Protein AF-A0A1B6ILI2-F1 (afdb_monomer_lite)

pLDDT: mean 79.95, std 16.83, range [35.88, 97.94]

Radius of gyration: 38.18 Å; chains: 1; bounding box: 106×58×105 Å

Secondary structure (DSSP, 8-state):
-HHHHHHHHHHHHHHHHHHHHHTS-HHHHHHHHHHHHHHHHHHHHHHHHHHHHHHHHHHHHHHHHHHHHHHHHHHTT---S--------------SS-----------S-----TT-HHHHHIIIIIS--HHHHTTSPTTHHHHHHHHHHHHHHHTT-HHHHHHHHHHHHHHHHHHHHHSTT-HHHHHHHHHHHHHHHHHHHHTSS-GGGSTT--HHHHTTS--S---HHHHHHHHHHHHHHHHHHHHHHHHHHHHHHIIIIIS--SSTTSS--S----------SPPHHHHHHHHHHHHHHHHHHHHHHTT-

Foldseek 3Di:
DVVVVVVVVVVVVVVVLVVVVVPDDPVVNVVVVVVVVCVVVVVVVVVVVVVVVVVVVVVVVVVVVVVVVVVVCVVVVPPDDDPDPPPPPPPDDDDVDDDDDDDDDDDLLADDDDPVCLLVLLCCLQVVDDLVVCLVDDQLVSLSNLLSPLLVCLVVVPPVRNCSNLVSNLVSLVVQCVVPLLPLLSLLSSLRNLVSNLLLCQLQQLDPVNPPPPDPSSPSSHRDHDRCPVSSVSSVVVSVVSVVSNVVSLCVVLVVLCCLQPVVADPDPPPPPPDDDDDDDDDPPDPDPNNVSNVVSVVSVVVVVVSNVSNVD

Organism: NCBI:txid320908

Structure (mmCIF, N/CA/C/O backbone):
data_AF-A0A1B6ILI2-F1
#
_entry.id   AF-A0A1B6ILI2-F1
#
loop_
_atom_site.group_PDB
_atom_site.id
_atom_site.type_symbol
_atom_site.label_atom_id
_atom_site.label_alt_id
_atom_site.label_comp_id
_atom_site.label_asym_id
_atom_site.label_entity_id
_atom_site.label_seq_id
_atom_site.pdbx_PDB_ins_code
_atom_site.Cartn_x
_atom_site.Cartn_y
_atom_site.Cartn_z
_atom_site.occupancy
_atom_site.B_iso_or_equiv
_atom_site.auth_seq_id
_atom_site.auth_comp_id
_atom_site.auth_asym_id
_atom_site.auth_atom_id
_atom_site.pdbx_PDB_model_num
ATOM 1 N N . VAL A 1 1 ? -67.463 43.739 16.751 1.00 53.59 1 VAL A N 1
ATOM 2 C CA . VAL A 1 1 ? -68.533 43.016 17.489 1.00 53.59 1 VAL A CA 1
ATOM 3 C C . VAL A 1 1 ? -68.097 41.597 17.850 1.00 53.59 1 VAL A C 1
ATOM 5 O O . VAL A 1 1 ? -68.263 41.208 18.994 1.00 53.59 1 VAL A O 1
ATOM 8 N N . THR A 1 2 ? -67.459 40.860 16.938 1.00 64.69 2 THR A N 1
ATOM 9 C CA . THR A 1 2 ? -66.926 39.500 17.164 1.00 64.69 2 THR A CA 1
ATOM 10 C C . THR A 1 2 ? -65.849 39.412 18.253 1.00 64.69 2 THR A C 1
ATOM 12 O O . THR A 1 2 ? -65.952 38.557 19.123 1.00 64.69 2 THR A O 1
ATOM 15 N N . GLU A 1 3 ? -64.877 40.331 18.269 1.00 63.69 3 GLU A N 1
ATOM 16 C CA . GLU A 1 3 ? -63.802 40.341 19.281 1.00 63.69 3 GLU A CA 1
ATOM 17 C C . GLU A 1 3 ? -64.326 40.656 20.693 1.00 63.69 3 GLU A C 1
ATOM 19 O O . GLU A 1 3 ? -63.929 40.035 21.671 1.00 63.69 3 GLU A O 1
ATOM 24 N N . LEU A 1 4 ? -65.280 41.590 20.793 1.00 70.62 4 LEU A N 1
ATOM 25 C CA . LEU A 1 4 ? -65.921 41.965 22.058 1.00 70.62 4 LEU A CA 1
ATOM 26 C C . LEU A 1 4 ? -66.767 40.826 22.633 1.00 70.62 4 LEU A C 1
ATOM 28 O O . LEU A 1 4 ? -66.756 40.620 23.841 1.00 70.62 4 LEU A O 1
ATOM 32 N N . ASN A 1 5 ? -67.459 40.068 21.778 1.00 67.88 5 ASN A N 1
ATOM 33 C CA . ASN A 1 5 ? -68.201 38.884 22.210 1.00 67.88 5 ASN A CA 1
ATOM 34 C C . ASN A 1 5 ? -67.253 37.765 22.654 1.00 67.88 5 ASN A C 1
ATOM 36 O O . ASN A 1 5 ? -67.477 37.165 23.696 1.00 67.88 5 ASN A O 1
ATOM 40 N N . ARG A 1 6 ? -66.141 37.553 21.938 1.00 75.69 6 ARG A N 1
ATOM 41 C CA . ARG 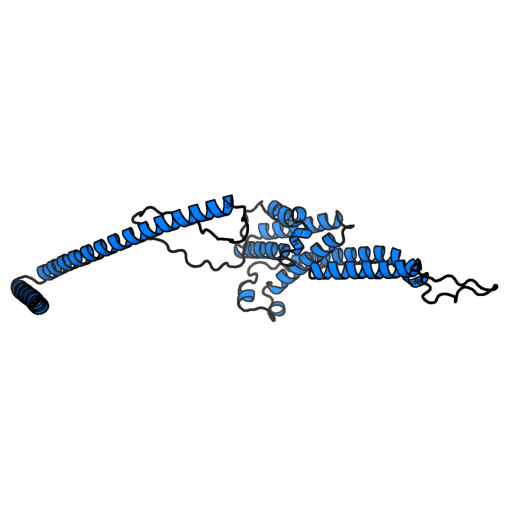A 1 6 ? -65.119 36.574 22.329 1.00 75.69 6 ARG A CA 1
ATOM 42 C C . ARG A 1 6 ? -64.483 36.911 23.680 1.00 75.69 6 ARG A C 1
ATOM 44 O O . ARG A 1 6 ? -64.344 36.033 24.524 1.00 75.69 6 ARG A O 1
ATOM 51 N N . LEU A 1 7 ? -64.125 38.177 23.891 1.00 71.88 7 LEU A N 1
ATOM 52 C CA . LEU A 1 7 ? -63.557 38.643 25.157 1.00 71.88 7 LEU A CA 1
ATOM 53 C C . LEU A 1 7 ? -64.574 38.566 26.298 1.00 71.88 7 LEU A C 1
ATOM 55 O O . LEU A 1 7 ? -64.194 38.298 27.434 1.00 71.88 7 LEU A O 1
ATOM 59 N N . ARG A 1 8 ? -65.865 38.763 26.009 1.00 77.50 8 ARG A N 1
ATOM 60 C CA . ARG A 1 8 ? -66.939 38.580 26.988 1.00 77.50 8 ARG A CA 1
ATOM 61 C C . ARG A 1 8 ? -67.107 37.110 27.377 1.00 77.50 8 ARG A C 1
ATOM 63 O O . ARG A 1 8 ? -67.163 36.828 28.568 1.00 77.50 8 ARG A O 1
ATOM 70 N N . ASP A 1 9 ? -67.080 36.196 26.409 1.00 76.25 9 ASP A N 1
ATOM 71 C CA . ASP A 1 9 ? -67.144 34.749 26.653 1.00 76.25 9 ASP A CA 1
ATOM 72 C C . ASP A 1 9 ? -65.908 34.236 27.414 1.00 76.25 9 ASP A C 1
ATOM 74 O O . ASP A 1 9 ? -66.018 33.368 28.283 1.00 76.25 9 ASP A O 1
ATOM 78 N N . GLU A 1 10 ? -64.718 34.776 27.126 1.00 74.69 10 GLU A N 1
ATOM 79 C CA . GLU A 1 10 ? -63.493 34.481 27.884 1.00 74.69 10 GLU A CA 1
ATOM 80 C C . GLU A 1 10 ? -63.568 35.025 29.316 1.00 74.69 10 GLU A C 1
ATOM 82 O O . GLU A 1 10 ? -63.175 34.322 30.248 1.00 74.69 10 GLU A O 1
ATOM 87 N N . ASN A 1 11 ? -64.127 36.221 29.519 1.00 76.56 11 ASN A N 1
ATOM 88 C CA . ASN A 1 11 ? -64.278 36.819 30.846 1.00 76.56 11 ASN A CA 1
ATOM 89 C C . ASN A 1 11 ? -65.335 36.080 31.690 1.00 76.56 11 ASN A C 1
ATOM 91 O O . ASN A 1 11 ? -65.086 35.768 32.853 1.00 76.56 11 ASN A O 1
ATOM 95 N N . GLU A 1 12 ? -66.468 35.689 31.099 1.00 77.69 12 GLU A N 1
ATOM 96 C CA . GLU A 1 12 ? -67.479 34.855 31.765 1.00 77.69 12 GLU A CA 1
ATOM 97 C C . GLU A 1 12 ? -66.929 33.458 32.102 1.00 77.69 12 GLU A C 1
ATOM 99 O O . GLU A 1 12 ? -67.147 32.957 33.210 1.00 77.69 12 GLU A O 1
ATOM 104 N N . LYS A 1 13 ? -66.120 32.850 31.220 1.00 76.38 13 LYS A N 1
ATOM 105 C CA . LYS A 1 13 ? -65.395 31.603 31.532 1.00 76.38 13 LYS A CA 1
ATOM 106 C C . LYS A 1 13 ? -64.399 31.780 32.672 1.00 76.38 13 LYS A C 1
ATOM 108 O O . LYS A 1 13 ? -64.333 30.923 33.551 1.00 76.38 13 LYS A O 1
ATOM 113 N N . GLN A 1 14 ? -63.637 32.871 32.685 1.00 74.69 14 GLN A N 1
ATOM 114 C CA . GLN A 1 14 ? -62.680 33.159 33.754 1.00 74.69 14 GLN A CA 1
ATOM 115 C C . GLN A 1 14 ? -63.385 33.401 35.094 1.00 74.69 14 GLN A C 1
ATOM 117 O O . GLN A 1 14 ? -62.965 32.840 36.106 1.00 74.69 14 GLN A O 1
ATOM 122 N N . GLN A 1 15 ? -64.498 34.139 35.112 1.00 73.19 15 GLN A N 1
ATOM 123 C CA . GLN A 1 15 ? -65.318 34.328 36.313 1.00 73.19 15 GLN A CA 1
ATOM 124 C C . GLN A 1 15 ? -65.952 33.018 36.802 1.00 73.19 15 GLN A C 1
ATOM 126 O O . GLN A 1 15 ? -65.977 32.760 38.007 1.00 73.19 15 GLN A O 1
ATOM 131 N N . SER A 1 16 ? -66.408 32.151 35.892 1.00 70.31 16 SER A N 1
ATOM 132 C CA . SER A 1 16 ? -66.924 30.823 36.244 1.00 70.31 16 SER A CA 1
ATOM 133 C C . SER A 1 16 ? -65.839 29.896 36.803 1.00 70.31 16 SER A C 1
ATOM 135 O O . SER A 1 16 ? -66.120 29.097 37.695 1.00 70.31 16 SER A O 1
ATOM 137 N N . LEU A 1 17 ? -64.603 29.987 36.305 1.00 64.69 17 LEU A N 1
ATOM 138 C CA . LEU A 1 17 ? -63.469 29.222 36.826 1.00 64.69 17 LEU A CA 1
ATOM 139 C C . LEU A 1 17 ? -63.042 29.737 38.206 1.00 64.69 17 LEU A C 1
ATOM 141 O O . LEU A 1 17 ? -62.790 28.939 39.102 1.00 64.69 17 LEU A O 1
ATOM 145 N N . LEU A 1 18 ? -63.028 31.056 38.414 1.00 65.88 18 LEU A N 1
ATOM 146 C CA . LEU A 1 18 ? -62.703 31.679 39.702 1.00 65.88 18 LEU A CA 1
ATOM 147 C C . LEU A 1 18 ? -63.735 31.352 40.795 1.00 65.88 18 LEU A C 1
ATOM 149 O O . LEU A 1 18 ? -63.353 31.050 41.926 1.00 65.88 18 LEU A O 1
ATOM 153 N N . SER A 1 19 ? -65.031 31.348 40.469 1.00 64.12 19 SER A N 1
ATOM 154 C CA . SER A 1 19 ? -66.092 30.987 41.424 1.00 64.12 19 SER A CA 1
ATOM 155 C C . SER A 1 19 ? -66.108 29.488 41.756 1.00 64.12 19 SER A C 1
ATOM 157 O O . SER A 1 19 ? -66.293 29.109 42.916 1.00 64.12 19 SER A O 1
ATOM 159 N N . ALA A 1 20 ? -65.818 28.626 40.775 1.00 59.91 20 ALA A N 1
ATOM 160 C CA . ALA A 1 20 ? -65.596 27.197 40.999 1.00 59.91 20 ALA A CA 1
ATOM 161 C C . ALA A 1 20 ? -64.309 26.920 41.803 1.00 59.91 20 ALA A C 1
ATOM 163 O O . ALA A 1 20 ? -64.253 25.945 42.556 1.00 59.91 20 ALA A O 1
ATOM 164 N N . ASN A 1 21 ? -63.300 27.791 41.687 1.00 55.78 21 ASN A N 1
ATOM 165 C CA . ASN A 1 21 ? -62.059 27.705 42.448 1.00 55.78 21 ASN A CA 1
ATOM 166 C C . ASN A 1 21 ? -62.262 28.048 43.938 1.00 55.78 21 ASN A C 1
ATOM 168 O O . ASN A 1 21 ? -61.701 27.373 44.797 1.00 55.78 21 ASN A O 1
ATOM 172 N N . LEU A 1 22 ? -63.114 29.013 44.298 1.00 56.88 22 LEU A N 1
ATOM 173 C CA . LEU A 1 22 ? -63.334 29.352 45.716 1.00 56.88 22 LEU A CA 1
ATOM 174 C C . LEU A 1 22 ? -64.033 28.249 46.540 1.00 56.88 22 LEU A C 1
ATOM 176 O O . LEU A 1 22 ? -63.966 28.273 47.765 1.00 56.88 22 LEU A O 1
ATOM 180 N N . THR A 1 23 ? -64.717 27.299 45.896 1.00 56.34 23 THR A N 1
ATOM 181 C CA . THR A 1 23 ? -65.618 26.342 46.570 1.00 56.34 23 THR A CA 1
ATOM 182 C C . THR A 1 23 ? -65.095 24.905 46.642 1.00 56.34 23 THR A C 1
ATOM 184 O O . THR A 1 23 ? -65.742 24.060 47.260 1.00 56.34 23 THR A O 1
ATOM 187 N N . LYS A 1 24 ? -63.933 24.587 46.052 1.00 57.00 24 LYS A N 1
ATOM 188 C CA . LYS A 1 24 ? -63.420 23.206 45.985 1.00 57.00 24 LYS A CA 1
ATOM 189 C C . LYS A 1 24 ? -61.978 23.083 46.469 1.00 57.00 24 LYS A C 1
ATOM 191 O O . LYS A 1 24 ? -61.138 23.929 46.184 1.00 57.00 24 LYS A O 1
ATOM 196 N N . SER A 1 25 ? -61.711 21.982 47.179 1.00 57.66 25 SER A N 1
ATOM 197 C CA . SER A 1 25 ? -60.391 21.608 47.705 1.00 57.66 25 SER A CA 1
ATOM 198 C C . SER A 1 25 ? -59.297 21.678 46.619 1.00 57.66 25 SER A C 1
ATOM 200 O O . SER A 1 25 ? -59.555 21.262 45.484 1.00 57.66 25 SER A O 1
ATOM 202 N N . PRO A 1 26 ? -58.072 22.141 46.945 1.00 56.75 26 PRO A N 1
ATOM 203 C CA . PRO A 1 26 ? -56.980 22.387 45.990 1.00 56.75 26 PRO A CA 1
ATOM 204 C C . PRO A 1 26 ? -56.604 21.189 45.098 1.00 56.75 26 PRO A C 1
ATOM 206 O O . PRO A 1 26 ? -56.089 21.373 43.997 1.00 56.75 26 PRO A O 1
ATOM 209 N N . GLN A 1 27 ? -56.916 19.958 45.512 1.00 56.12 27 GLN A N 1
ATOM 210 C CA . GLN A 1 27 ? -56.703 18.754 44.697 1.00 56.12 27 GLN A CA 1
ATOM 211 C C . GLN A 1 27 ? -57.656 18.664 43.489 1.00 56.12 27 GLN A C 1
ATOM 213 O O . GLN A 1 27 ? -57.239 18.249 42.410 1.00 56.12 27 GLN A O 1
ATOM 218 N N . SER A 1 28 ? -58.906 19.120 43.628 1.00 60.91 28 SER A N 1
ATOM 219 C CA . SER A 1 28 ? -59.897 19.116 42.540 1.00 60.91 28 SER A CA 1
ATOM 220 C C . SER A 1 28 ? -59.592 20.161 41.465 1.00 60.91 28 SER A C 1
ATOM 222 O O . SER A 1 28 ? -59.979 19.965 40.314 1.00 60.91 28 SER A O 1
ATOM 224 N N . GLN A 1 29 ? -58.925 21.264 41.815 1.00 58.88 29 GLN A N 1
ATOM 225 C CA . GLN A 1 29 ? -58.576 22.319 40.859 1.00 58.88 29 GLN A CA 1
ATOM 226 C C . GLN A 1 29 ? -57.463 21.883 39.910 1.00 58.88 29 GLN A C 1
ATOM 228 O O . GLN A 1 29 ? -57.590 22.046 38.697 1.00 58.88 29 GLN A O 1
ATOM 233 N N . ASN A 1 30 ? -56.410 21.265 40.455 1.00 67.12 30 ASN A N 1
ATOM 234 C CA . ASN A 1 30 ? -55.323 20.712 39.652 1.00 67.12 30 ASN A CA 1
ATOM 235 C C . ASN A 1 30 ? -55.844 19.661 38.669 1.00 67.12 30 ASN A C 1
ATOM 237 O O . ASN A 1 30 ? -55.442 19.654 37.510 1.00 67.12 30 ASN A O 1
ATOM 241 N N . GLU A 1 31 ? -56.786 18.815 39.093 1.00 71.50 31 GLU A N 1
ATOM 242 C CA . GLU A 1 31 ? -57.371 17.793 38.224 1.00 71.50 31 GLU A CA 1
ATOM 243 C C . GLU A 1 31 ? -58.198 18.394 37.073 1.00 71.50 31 GLU A C 1
ATOM 245 O O . GLU A 1 31 ? -58.114 17.924 35.939 1.00 71.50 31 GLU A O 1
ATOM 250 N N . ILE A 1 32 ? -58.968 19.456 37.328 1.00 75.00 32 ILE A N 1
ATOM 251 C CA . ILE A 1 32 ? -59.746 20.149 36.288 1.00 75.00 32 ILE A CA 1
ATOM 252 C C . ILE A 1 32 ? -58.815 20.873 35.306 1.00 75.00 32 ILE A C 1
ATOM 254 O O . ILE A 1 32 ? -59.018 20.780 34.095 1.00 75.00 32 ILE A O 1
ATOM 258 N N . PHE A 1 33 ? -57.772 21.541 35.806 1.00 76.12 33 PHE A N 1
ATOM 259 C CA . PHE A 1 33 ? -56.765 22.196 34.972 1.00 76.12 33 PHE A CA 1
ATOM 260 C C . PHE A 1 33 ? -56.017 21.189 34.090 1.00 76.12 33 PHE A C 1
ATOM 262 O O . PHE A 1 33 ? -55.908 21.388 32.883 1.00 76.12 33 PHE A O 1
ATOM 269 N N . LEU A 1 34 ? -55.584 20.062 34.664 1.00 78.31 34 LEU A N 1
ATOM 270 C CA . LEU A 1 34 ? -54.947 18.971 33.925 1.00 78.31 34 LEU A CA 1
ATOM 271 C C . LEU A 1 34 ? -55.878 18.405 32.849 1.00 78.31 34 LEU A C 1
ATOM 273 O O . LEU A 1 34 ? -55.447 18.218 31.717 1.00 78.31 34 LEU A O 1
ATOM 277 N N . LYS A 1 35 ? -57.163 18.182 33.154 1.00 77.69 35 LYS A N 1
ATOM 278 C CA . LYS A 1 35 ? -58.147 17.711 32.161 1.00 77.69 35 LYS A CA 1
ATOM 279 C C . LYS A 1 35 ? -58.344 18.710 31.021 1.00 77.69 35 LYS A C 1
ATOM 281 O O . LYS A 1 35 ? -58.424 18.298 29.865 1.00 77.69 35 LYS A O 1
ATOM 286 N N . HIS A 1 36 ? -58.395 20.006 31.325 1.00 81.38 36 HIS A N 1
ATOM 287 C CA . HIS A 1 36 ? -58.489 21.050 30.306 1.00 81.38 36 HIS A CA 1
ATOM 288 C C . HIS A 1 36 ? -57.226 21.106 29.433 1.00 81.38 36 HIS A C 1
ATOM 290 O O . HIS A 1 36 ? -57.327 21.159 28.209 1.00 81.38 36 HIS A O 1
ATOM 296 N N . GLU A 1 37 ? -56.041 21.027 30.042 1.00 82.94 37 GLU A N 1
ATOM 297 C CA . GLU A 1 37 ? -54.767 21.053 29.320 1.00 82.94 37 GLU A CA 1
ATOM 298 C C . GLU A 1 37 ? -54.569 19.798 28.459 1.00 82.94 37 GLU A C 1
ATOM 300 O O . GLU A 1 37 ? -54.133 19.899 27.314 1.00 82.94 37 GLU A O 1
ATOM 305 N N . ILE A 1 38 ? -54.995 18.626 28.943 1.00 82.19 38 ILE A N 1
ATOM 306 C CA . ILE A 1 38 ? -55.057 17.392 28.148 1.00 82.19 38 ILE A CA 1
ATOM 307 C C . ILE A 1 38 ? -55.992 17.574 26.949 1.00 82.19 38 ILE A C 1
ATOM 309 O O . ILE A 1 38 ? -55.633 17.183 25.839 1.00 82.19 38 ILE A O 1
ATOM 313 N N . GLY A 1 39 ? -57.168 18.181 27.138 1.00 84.69 39 GLY A N 1
ATOM 314 C CA . GLY A 1 39 ? -58.104 18.465 26.048 1.00 84.69 39 GLY A CA 1
ATOM 315 C C . GLY A 1 39 ? -57.506 19.397 24.990 1.00 84.69 39 GLY A C 1
ATOM 316 O O . GLY A 1 39 ? -57.579 19.107 23.795 1.00 84.69 39 GLY A O 1
ATOM 317 N N . ARG A 1 40 ? -56.841 20.471 25.429 1.00 90.12 40 ARG A N 1
ATOM 318 C CA . ARG A 1 40 ? -56.153 21.431 24.555 1.00 90.12 40 ARG A CA 1
ATOM 319 C C . ARG A 1 40 ? -55.023 20.767 23.762 1.00 90.12 40 ARG A C 1
ATOM 321 O O . ARG A 1 40 ? -54.989 20.886 22.540 1.00 90.12 40 ARG A O 1
ATOM 328 N N . LEU A 1 41 ? -54.141 20.028 24.439 1.00 85.25 41 LEU A N 1
ATOM 329 C CA . LEU A 1 41 ? -53.029 19.308 23.811 1.00 85.25 41 LEU A CA 1
ATOM 330 C C . LEU A 1 41 ? -53.515 18.193 22.879 1.00 85.25 41 LEU A C 1
ATOM 332 O O . LEU A 1 41 ? -52.890 17.936 21.854 1.00 85.25 41 LEU A O 1
ATOM 336 N N . SER A 1 42 ? -54.629 17.533 23.196 1.00 85.25 42 SER A N 1
ATOM 337 C CA . SER A 1 42 ? -55.222 16.513 22.320 1.00 85.25 42 SER A CA 1
ATOM 338 C C . SER A 1 42 ? -55.743 17.128 21.023 1.00 85.25 42 SER A C 1
ATOM 340 O O . SER A 1 42 ? -55.521 16.571 19.950 1.00 85.25 42 SER A O 1
ATOM 342 N N . TYR A 1 43 ? -56.379 18.299 21.108 1.00 88.38 43 TYR A N 1
ATOM 343 C CA . TYR A 1 43 ? -56.828 19.041 19.933 1.00 88.38 43 TYR A CA 1
ATOM 344 C C . TYR A 1 43 ? -55.648 19.521 19.073 1.00 88.38 43 TYR A C 1
ATOM 346 O O . TYR A 1 43 ? -55.642 19.317 17.862 1.00 88.38 43 TYR A O 1
ATOM 354 N N . GLU A 1 44 ? -54.615 20.092 19.698 1.00 87.12 44 GLU A N 1
ATOM 355 C CA . GLU A 1 44 ? -53.411 20.560 19.000 1.00 87.12 44 GLU A CA 1
ATOM 356 C C . GLU A 1 44 ? -52.660 19.408 18.309 1.00 87.12 44 GLU A C 1
ATOM 358 O O . GLU A 1 44 ? -52.265 19.527 17.148 1.00 87.12 44 GLU A O 1
ATOM 363 N N . ASN A 1 45 ? -52.536 18.253 18.974 1.00 82.19 45 ASN A N 1
ATOM 364 C CA . ASN A 1 45 ? -51.954 17.053 18.370 1.00 82.19 45 ASN A CA 1
ATOM 365 C C . ASN A 1 45 ? -52.775 16.547 17.181 1.00 82.19 45 ASN A C 1
ATOM 367 O O . ASN A 1 45 ? -52.195 16.163 16.167 1.00 82.19 45 ASN A O 1
ATOM 371 N N . TYR A 1 46 ? -54.107 16.573 17.273 1.00 89.06 46 TYR A N 1
ATOM 372 C CA . TYR A 1 46 ? -54.974 16.176 16.166 1.00 89.06 46 TYR A CA 1
ATOM 373 C C . TYR A 1 46 ? -54.800 17.096 14.946 1.00 89.06 46 TYR A C 1
ATOM 375 O O . TYR A 1 46 ? -54.647 16.616 13.823 1.00 89.06 46 TYR A O 1
ATOM 383 N N . GLU A 1 47 ? -54.737 18.413 15.154 1.00 89.12 47 GLU A N 1
ATOM 384 C CA . GLU A 1 47 ? -54.512 19.376 14.069 1.00 89.12 47 GLU A CA 1
ATOM 385 C C . GLU A 1 47 ? -53.123 19.203 13.420 1.00 89.12 47 GLU A C 1
ATOM 387 O O . GLU A 1 47 ? -52.975 19.271 12.193 1.00 89.12 47 GLU A O 1
ATOM 392 N N . LEU A 1 48 ? -52.090 18.943 14.230 1.00 85.06 48 LEU A N 1
ATOM 393 C CA . LEU A 1 48 ? -50.739 18.650 13.746 1.00 85.06 48 LEU A CA 1
ATOM 394 C C . LEU A 1 48 ? -50.685 17.345 12.948 1.00 85.06 48 LEU A C 1
ATOM 396 O O . LEU A 1 48 ? -50.031 17.299 11.903 1.00 85.06 48 LEU A O 1
ATOM 400 N N . GLN A 1 49 ? -51.399 16.313 13.397 1.00 84.44 49 GLN A N 1
ATOM 401 C CA . GLN A 1 49 ? -51.521 15.043 12.686 1.00 84.44 49 GLN A CA 1
ATOM 402 C C . GLN A 1 49 ? -52.163 15.246 11.307 1.00 84.44 49 GLN A C 1
ATOM 404 O O . GLN A 1 49 ? -51.621 14.797 10.300 1.00 84.44 49 GLN A O 1
ATOM 409 N N . GLU A 1 50 ? -53.245 16.020 11.224 1.00 87.00 50 GLU A N 1
ATOM 410 C CA . GLU A 1 50 ? -53.914 16.308 9.952 1.00 87.00 50 GLU A CA 1
ATOM 411 C C . GLU A 1 50 ? -53.014 17.118 8.993 1.00 87.00 50 GLU A C 1
ATOM 413 O O . GLU A 1 50 ? -53.006 16.902 7.777 1.00 87.00 50 GLU A O 1
ATOM 418 N N . LYS A 1 51 ? -52.204 18.053 9.515 1.00 87.31 51 LYS A N 1
ATOM 419 C CA . LYS A 1 51 ? -51.177 18.759 8.720 1.00 87.31 51 LYS A CA 1
ATOM 420 C C . LYS A 1 51 ? -50.093 17.802 8.221 1.00 87.31 51 LYS A C 1
ATOM 422 O O . LYS A 1 51 ? -49.699 17.895 7.057 1.00 87.31 51 LYS A O 1
ATOM 427 N N . HIS A 1 52 ? -49.636 16.880 9.065 1.00 84.69 52 HIS A N 1
ATOM 428 C CA . HIS A 1 52 ? -48.654 15.869 8.686 1.00 84.69 52 HIS A CA 1
ATOM 429 C C . HIS A 1 52 ? -49.187 14.957 7.572 1.00 84.69 52 HIS A C 1
ATOM 431 O O . HIS A 1 52 ? -48.493 14.740 6.577 1.00 84.69 52 HIS A O 1
ATOM 437 N N . ASP A 1 53 ? -50.433 14.497 7.681 1.00 85.25 53 ASP A N 1
ATOM 438 C CA . ASP A 1 53 ? -51.062 13.635 6.678 1.00 85.25 53 ASP A CA 1
ATOM 439 C C . ASP A 1 53 ? -51.213 14.346 5.326 1.00 85.25 53 ASP A C 1
ATOM 441 O O . ASP A 1 53 ? -50.881 13.776 4.280 1.00 85.25 53 ASP A O 1
ATOM 445 N N . ARG A 1 54 ? -51.582 15.636 5.335 1.00 90.50 54 ARG A N 1
ATOM 446 C CA . ARG A 1 54 ? -51.607 16.474 4.123 1.00 90.50 54 ARG A CA 1
ATOM 447 C C . ARG A 1 54 ? -50.234 16.560 3.447 1.00 90.50 54 ARG A C 1
ATOM 449 O O . ARG A 1 54 ? -50.136 16.385 2.229 1.00 90.50 54 ARG A O 1
ATOM 456 N N . ILE A 1 55 ? -49.167 16.795 4.214 1.00 86.06 55 ILE A N 1
ATOM 457 C CA . ILE A 1 55 ? -47.792 16.875 3.686 1.00 86.06 55 ILE A CA 1
ATOM 458 C C . ILE A 1 55 ? -47.328 15.509 3.164 1.00 86.06 55 ILE A C 1
ATOM 460 O O . ILE A 1 55 ? -46.738 15.425 2.083 1.00 86.06 55 ILE A O 1
ATOM 464 N N . ALA A 1 56 ? -47.624 14.425 3.883 1.00 83.00 56 ALA A N 1
ATOM 465 C CA . ALA A 1 56 ? -47.274 13.069 3.475 1.00 83.00 56 ALA A CA 1
ATOM 466 C C . ALA A 1 56 ? -47.927 12.694 2.137 1.00 83.00 56 ALA A C 1
ATOM 468 O O . ALA A 1 56 ? -47.291 12.082 1.271 1.00 83.00 56 ALA A O 1
ATOM 469 N N . GLU A 1 57 ? -49.175 13.105 1.923 1.00 87.25 57 GLU A N 1
ATOM 470 C CA . GLU A 1 57 ? -49.865 12.878 0.660 1.00 87.25 57 GLU A CA 1
ATOM 471 C C . GLU A 1 57 ? -49.270 13.698 -0.495 1.00 87.25 57 GLU A C 1
ATOM 473 O O . GLU A 1 57 ? -49.071 13.163 -1.593 1.00 87.25 57 GLU A O 1
ATOM 478 N N . GLN A 1 58 ? -48.891 14.958 -0.257 1.00 86.75 58 GLN A N 1
ATOM 479 C CA . GLN A 1 58 ? -48.154 15.752 -1.247 1.00 86.75 58 GLN A CA 1
ATOM 480 C C . GLN A 1 58 ? -46.803 15.120 -1.599 1.00 86.75 58 GLN A C 1
ATOM 482 O O . GLN A 1 58 ? -46.449 15.020 -2.777 1.00 86.75 58 GLN A O 1
ATOM 487 N N . HIS A 1 59 ? -46.081 14.604 -0.605 1.00 79.50 59 HIS A N 1
ATOM 488 C CA . HIS A 1 59 ? -44.807 13.928 -0.818 1.00 79.50 59 HIS A CA 1
ATOM 489 C C . HIS A 1 59 ? -44.967 12.638 -1.640 1.00 79.50 59 HIS A C 1
ATOM 491 O O . HIS A 1 59 ? -44.182 12.372 -2.554 1.00 79.50 59 HIS A O 1
ATOM 497 N N . ARG A 1 60 ? -46.025 11.850 -1.391 1.00 85.50 60 ARG A N 1
ATOM 498 C CA . ARG A 1 60 ? -46.355 10.664 -2.204 1.00 85.50 60 ARG A CA 1
ATOM 499 C C . ARG A 1 60 ? -46.639 11.031 -3.661 1.00 85.50 60 ARG A C 1
ATOM 501 O O . ARG A 1 60 ? -46.142 10.344 -4.559 1.00 85.50 60 ARG A O 1
ATOM 508 N N . LYS A 1 61 ? -47.387 12.115 -3.904 1.00 88.62 61 LYS A N 1
ATOM 509 C CA . LYS A 1 61 ? -47.668 12.627 -5.257 1.00 88.62 61 LYS A CA 1
ATOM 510 C C . LYS A 1 61 ? -46.379 13.052 -5.966 1.00 88.62 61 LYS A C 1
ATOM 512 O O . LYS A 1 61 ? -46.129 12.600 -7.083 1.00 88.62 61 LYS A O 1
ATOM 517 N N . LEU A 1 62 ? -45.515 13.814 -5.293 1.00 82.69 62 LEU A N 1
ATOM 518 C CA . LEU A 1 62 ? -44.242 14.273 -5.857 1.00 82.69 62 LEU A CA 1
ATOM 519 C C . LEU A 1 62 ? -43.285 13.109 -6.162 1.00 82.69 62 LEU A C 1
ATOM 521 O O . LEU A 1 62 ? -42.712 13.041 -7.247 1.00 82.69 62 LEU A O 1
ATOM 525 N N . LYS A 1 63 ? -43.180 12.127 -5.259 1.00 84.31 63 LYS A N 1
ATOM 526 C CA . LYS A 1 63 ? -42.374 10.910 -5.463 1.00 84.31 63 LYS A CA 1
ATOM 527 C C . LYS A 1 63 ? -42.881 10.062 -6.634 1.00 84.31 63 LYS A C 1
ATOM 529 O O . LYS A 1 63 ? -42.091 9.366 -7.274 1.00 84.31 63 LYS A O 1
ATOM 534 N N . LYS A 1 64 ? -44.190 10.066 -6.912 1.00 89.25 64 LYS A N 1
ATOM 535 C CA . LYS A 1 64 ? -44.758 9.390 -8.088 1.00 89.25 64 LYS A CA 1
ATOM 536 C C . LYS A 1 64 ? -44.371 10.126 -9.374 1.00 89.25 64 LYS A C 1
ATOM 538 O O . LYS A 1 64 ? -43.821 9.489 -10.265 1.00 89.25 64 LYS A O 1
ATOM 543 N N . LEU A 1 65 ? -44.526 11.452 -9.406 1.00 87.19 65 LEU A N 1
ATOM 544 C CA . LEU A 1 65 ? -44.099 12.286 -10.538 1.00 87.19 65 LEU A CA 1
ATOM 545 C C . LEU A 1 65 ? -42.605 12.130 -10.845 1.00 87.19 65 LEU A C 1
ATOM 547 O O . LEU A 1 65 ? -42.231 11.969 -12.001 1.00 87.19 65 LEU A O 1
ATOM 551 N N . TYR A 1 66 ? -41.756 12.106 -9.817 1.00 76.50 66 TYR A N 1
ATOM 552 C CA . TYR A 1 66 ? -40.310 11.948 -9.985 1.00 76.50 66 TYR A CA 1
ATOM 553 C C . TYR A 1 66 ? -39.933 10.577 -10.567 1.00 76.50 66 TYR A C 1
ATOM 555 O O . TYR A 1 66 ? -39.057 10.476 -11.423 1.00 76.50 66 TYR A O 1
ATOM 563 N N . ARG A 1 67 ? -40.623 9.506 -10.145 1.00 83.19 67 ARG A N 1
ATOM 564 C CA . ARG A 1 67 ? -40.434 8.161 -10.714 1.00 83.19 67 ARG A CA 1
ATOM 565 C C . ARG A 1 67 ? -40.885 8.083 -12.168 1.00 83.19 67 ARG A C 1
ATOM 567 O O . ARG A 1 67 ? -40.175 7.491 -12.977 1.00 83.19 67 ARG A O 1
ATOM 574 N N . ASP A 1 68 ? -42.019 8.693 -12.498 1.00 82.00 68 ASP A N 1
ATOM 575 C CA . ASP A 1 68 ? -42.529 8.726 -13.869 1.00 82.00 68 ASP A CA 1
ATOM 576 C C . ASP A 1 68 ? -41.614 9.558 -14.783 1.00 82.00 68 ASP A C 1
ATOM 578 O O . ASP A 1 68 ? -41.333 9.141 -15.906 1.00 82.00 68 ASP A O 1
ATOM 582 N N . LEU A 1 69 ? -41.077 10.681 -14.290 1.00 79.69 69 LEU A N 1
ATOM 583 C CA . LEU A 1 69 ? -40.086 11.495 -15.000 1.00 79.69 69 LEU A CA 1
ATOM 584 C C . LEU A 1 69 ? -38.788 10.713 -15.240 1.00 79.69 69 LEU A C 1
ATOM 586 O O . LEU A 1 69 ? -38.317 10.662 -16.371 1.00 79.69 69 LEU A O 1
ATOM 590 N N . ASN A 1 70 ? -38.245 10.046 -14.216 1.00 74.62 70 ASN A N 1
ATOM 591 C CA . ASN A 1 70 ? -37.048 9.212 -14.366 1.00 74.62 70 ASN A CA 1
ATOM 592 C C . ASN A 1 70 ? -37.263 8.057 -15.349 1.00 74.62 70 ASN A C 1
ATOM 594 O O . ASN A 1 70 ? -36.360 7.733 -16.116 1.00 74.62 70 ASN A O 1
ATOM 598 N N . ARG A 1 71 ? -38.453 7.444 -15.354 1.00 79.12 71 ARG A N 1
ATOM 599 C CA . ARG A 1 71 ? -38.793 6.403 -16.329 1.00 79.12 71 ARG A CA 1
ATOM 600 C C . ARG A 1 71 ? -38.816 6.971 -17.749 1.00 79.12 71 ARG A C 1
ATOM 602 O O . ARG A 1 71 ? -38.175 6.403 -18.621 1.00 79.12 71 ARG A O 1
ATOM 609 N N . ARG A 1 72 ? -39.447 8.132 -17.956 1.00 79.81 72 ARG A N 1
ATOM 610 C CA . ARG A 1 72 ? -39.463 8.820 -19.259 1.00 79.81 72 ARG A CA 1
ATOM 611 C C . ARG A 1 72 ? -38.069 9.249 -19.723 1.00 79.81 72 ARG A C 1
ATOM 613 O O . ARG A 1 72 ? -37.775 9.115 -20.903 1.00 79.81 72 ARG A O 1
ATOM 620 N N . MET A 1 73 ? -37.206 9.728 -18.823 1.00 73.81 73 MET A N 1
ATOM 621 C CA . MET A 1 73 ? -35.814 10.063 -19.162 1.00 73.81 73 MET A CA 1
ATOM 622 C C . MET A 1 73 ? -35.011 8.822 -19.568 1.00 73.81 73 MET A C 1
ATOM 624 O O . MET A 1 73 ? -34.242 8.876 -20.526 1.00 73.81 73 MET A O 1
ATOM 628 N N . LYS A 1 74 ? -35.238 7.689 -18.890 1.00 74.12 74 LYS A N 1
ATOM 629 C CA . LYS A 1 74 ? -34.614 6.408 -19.236 1.00 74.12 74 LYS A CA 1
ATOM 630 C C . LYS A 1 74 ? -35.101 5.872 -20.587 1.00 74.12 74 LYS A C 1
ATOM 632 O O . LYS A 1 74 ? -34.285 5.397 -21.370 1.00 74.12 74 LYS A O 1
ATOM 637 N N . ASP A 1 75 ? -36.395 5.999 -20.878 1.00 73.94 75 ASP A N 1
ATOM 638 C CA . ASP A 1 75 ? -36.993 5.594 -22.158 1.00 73.94 75 ASP A CA 1
ATOM 639 C C . ASP A 1 75 ? -36.535 6.501 -23.325 1.00 73.94 75 ASP A C 1
ATOM 641 O O . ASP A 1 75 ? -36.465 6.052 -24.465 1.00 73.94 75 ASP A O 1
ATOM 645 N N . ALA A 1 76 ? -36.158 7.756 -23.045 1.00 73.62 76 ALA A N 1
ATOM 646 C CA . ALA A 1 76 ? -35.620 8.712 -24.019 1.00 73.62 76 ALA A CA 1
ATOM 647 C C . ALA A 1 76 ? -34.105 8.562 -24.294 1.00 73.62 76 ALA A C 1
ATOM 649 O O . ALA A 1 76 ? -33.528 9.388 -24.997 1.00 73.62 76 ALA A O 1
ATOM 650 N N . GLY A 1 77 ? -33.443 7.534 -23.747 1.00 56.25 77 GLY A N 1
ATOM 651 C CA . GLY A 1 77 ? -32.035 7.229 -24.039 1.00 56.25 77 GLY A CA 1
ATOM 652 C C . GLY A 1 77 ? -31.010 8.171 -23.398 1.00 56.25 77 GLY A C 1
ATOM 653 O O . GLY A 1 77 ? -29.820 8.056 -23.682 1.00 56.25 77 GLY A O 1
ATOM 654 N N . VAL A 1 78 ? -31.434 9.070 -22.504 1.00 59.88 78 VAL A N 1
ATOM 655 C CA . VAL A 1 78 ? -30.539 9.942 -21.730 1.00 59.88 78 VAL A CA 1
ATOM 656 C C . VAL A 1 78 ? -30.268 9.274 -20.383 1.00 59.88 78 VAL A C 1
ATOM 658 O O . VAL A 1 78 ? -30.873 9.602 -19.365 1.00 59.88 78 VAL A O 1
ATOM 661 N N . SER A 1 79 ? -29.383 8.278 -20.379 1.00 52.91 79 SER A N 1
ATOM 662 C CA . SER A 1 79 ? -28.867 7.678 -19.147 1.00 52.91 79 SER A CA 1
ATOM 663 C C . SER A 1 79 ? -27.395 8.008 -19.013 1.00 52.91 79 SER A C 1
ATOM 665 O O . SER A 1 79 ? -26.560 7.250 -19.481 1.00 52.91 79 SER A O 1
ATOM 667 N N . ASP A 1 80 ? -27.125 9.159 -18.411 1.00 52.53 80 ASP A N 1
ATOM 668 C CA . ASP A 1 80 ? -25.988 9.434 -17.531 1.00 52.53 80 ASP A CA 1
ATOM 669 C C . ASP A 1 80 ? -25.999 10.936 -17.290 1.00 52.53 80 ASP A C 1
ATOM 671 O O . ASP A 1 80 ? -25.775 11.678 -18.237 1.00 52.53 80 ASP A O 1
ATOM 675 N N . LEU A 1 81 ? -26.329 11.372 -16.064 1.00 47.16 81 LEU A N 1
ATOM 676 C CA . LEU A 1 81 ? -25.874 12.655 -15.490 1.00 47.16 81 LEU A CA 1
ATOM 677 C C . LEU A 1 81 ? -26.410 12.990 -14.089 1.00 47.16 81 LEU A C 1
ATOM 679 O O . LEU A 1 81 ? -26.056 14.040 -13.564 1.00 47.16 81 LEU A O 1
ATOM 683 N N . VAL A 1 82 ? -27.177 12.135 -13.405 1.00 40.00 82 VAL A N 1
ATOM 684 C CA . VAL A 1 82 ? -27.492 12.411 -11.990 1.00 40.00 82 VAL A CA 1
ATOM 685 C C . VAL A 1 82 ? -27.251 11.181 -11.130 1.00 40.00 82 VAL A C 1
ATOM 687 O O . VAL A 1 82 ? -28.113 10.324 -10.949 1.00 40.00 82 VAL A O 1
ATOM 690 N N . GLY A 1 83 ? -26.043 11.125 -10.566 1.00 51.16 83 GLY A N 1
ATOM 691 C CA . GLY A 1 83 ? -25.754 10.333 -9.382 1.00 51.16 83 GLY A CA 1
ATOM 692 C C . GLY A 1 83 ? -26.610 10.842 -8.229 1.00 51.16 83 GLY A C 1
ATOM 693 O O . GLY A 1 83 ? -26.232 11.763 -7.514 1.00 51.16 83 GLY A O 1
ATOM 694 N N . THR A 1 84 ? -27.788 10.258 -8.051 1.00 39.34 84 THR A N 1
ATOM 695 C CA . THR A 1 84 ? -28.576 10.462 -6.842 1.00 39.34 84 THR A CA 1
ATOM 696 C C . THR A 1 84 ? -28.324 9.278 -5.932 1.00 39.34 84 THR A C 1
ATOM 698 O O . THR A 1 84 ? -28.804 8.170 -6.175 1.00 39.34 84 THR A O 1
ATOM 701 N N . GLN A 1 85 ? -27.578 9.531 -4.857 1.00 42.28 85 GLN A N 1
ATOM 702 C CA . GLN A 1 85 ? -27.665 8.737 -3.643 1.00 42.28 85 GLN A CA 1
ATOM 703 C C . GLN A 1 85 ? -29.125 8.742 -3.186 1.00 42.28 85 GLN A C 1
ATOM 705 O O . GLN A 1 85 ? -29.566 9.615 -2.440 1.00 42.28 85 GLN A O 1
ATOM 710 N N . VAL A 1 86 ? -29.904 7.766 -3.644 1.00 38.47 86 VAL A N 1
ATOM 711 C CA . VAL A 1 86 ? -31.170 7.440 -3.004 1.00 38.47 86 VAL A CA 1
ATOM 712 C C . VAL A 1 86 ? -30.783 6.706 -1.734 1.00 38.47 86 VAL A C 1
ATOM 714 O O . VAL A 1 86 ? -30.668 5.484 -1.703 1.00 38.47 86 VAL A O 1
ATOM 717 N N . SER A 1 87 ? -30.511 7.487 -0.688 1.00 35.88 87 SER A N 1
ATOM 718 C CA . SER A 1 87 ? -30.545 6.987 0.677 1.00 35.88 87 SER A CA 1
ATOM 719 C C . SER A 1 87 ? -31.868 6.254 0.836 1.00 35.88 87 SER A C 1
ATOM 721 O O . SER A 1 87 ? -32.940 6.854 0.734 1.00 35.88 87 SER A O 1
ATOM 723 N N . THR A 1 88 ? -31.791 4.941 1.011 1.00 36.50 88 THR A N 1
ATOM 724 C CA . THR A 1 88 ? -32.925 4.070 1.287 1.00 36.50 88 THR A CA 1
ATOM 725 C C . THR A 1 88 ? -33.533 4.514 2.615 1.00 36.50 88 THR A C 1
ATOM 727 O O . THR A 1 88 ? -33.133 4.059 3.686 1.00 36.50 88 THR A O 1
ATOM 730 N N . VAL A 1 89 ? -34.465 5.467 2.572 1.00 37.88 89 VAL A N 1
ATOM 731 C CA . VAL A 1 89 ? -35.329 5.778 3.708 1.00 37.88 89 VAL A CA 1
ATOM 732 C C . VAL A 1 89 ? -36.299 4.611 3.799 1.00 37.88 89 VAL A C 1
ATOM 734 O O . VAL A 1 89 ? -37.280 4.534 3.062 1.00 37.88 89 VAL A O 1
ATOM 737 N N . VAL A 1 90 ? -35.936 3.648 4.641 1.00 38.97 90 VAL A N 1
ATOM 738 C CA . VAL A 1 90 ? -36.800 2.552 5.068 1.00 38.97 90 VAL A CA 1
ATOM 739 C C . VAL A 1 90 ? -38.067 3.186 5.642 1.00 38.97 90 VAL A C 1
ATOM 741 O O . VAL A 1 90 ? -37.996 3.909 6.634 1.00 38.97 90 VAL A O 1
ATOM 744 N N . GLU A 1 91 ? -39.209 2.960 4.990 1.00 42.09 91 GLU A N 1
ATOM 745 C CA . GLU A 1 91 ? -40.530 3.281 5.532 1.00 42.09 91 GLU A CA 1
ATOM 746 C C . GLU A 1 91 ? -40.713 2.473 6.823 1.00 42.09 91 GLU A C 1
ATOM 748 O O . GLU A 1 91 ? -40.975 1.272 6.791 1.00 42.09 91 GLU A O 1
ATOM 753 N N . GLN A 1 92 ? -40.515 3.119 7.972 1.00 42.59 92 GLN A N 1
ATOM 754 C CA . GLN A 1 92 ? -40.910 2.563 9.258 1.00 42.59 92 GLN A CA 1
ATOM 755 C C . GLN A 1 92 ? -42.384 2.907 9.482 1.00 42.59 92 GLN A C 1
ATOM 757 O O . GLN A 1 92 ? -42.753 4.070 9.628 1.00 42.59 92 GLN A O 1
ATOM 762 N N . VAL A 1 93 ? -43.222 1.869 9.476 1.00 46.66 93 VAL A N 1
ATOM 763 C CA . VAL A 1 93 ? -44.571 1.880 10.058 1.00 46.66 93 VAL A CA 1
ATOM 764 C C . VAL A 1 93 ? -44.460 2.461 11.476 1.00 46.66 93 VAL A C 1
ATOM 766 O O . VAL A 1 93 ? -43.502 2.098 12.167 1.00 46.66 93 VAL A O 1
ATOM 769 N N . PRO A 1 94 ? -45.364 3.352 11.929 1.00 46.50 94 PRO A N 1
ATOM 770 C CA . PRO A 1 94 ? -45.272 3.931 13.263 1.00 46.50 94 PRO A CA 1
ATOM 771 C C . PRO A 1 94 ? -45.504 2.834 14.309 1.00 46.50 94 PRO A C 1
ATOM 773 O O . PRO A 1 94 ? -46.627 2.522 14.690 1.00 46.50 94 PRO A O 1
ATOM 776 N N . SER A 1 95 ? -44.412 2.211 14.742 1.00 52.31 95 SER A N 1
ATOM 777 C CA . SER A 1 95 ? -44.321 1.515 16.016 1.00 52.31 95 SER A CA 1
ATOM 778 C C . SER A 1 95 ? -44.106 2.581 17.084 1.00 52.31 95 SER A C 1
ATOM 780 O O . SER A 1 95 ? -43.353 3.529 16.862 1.00 52.31 95 SER A O 1
ATOM 782 N N . ASN A 1 96 ? -44.753 2.431 18.238 1.00 52.19 96 ASN A N 1
ATOM 783 C CA . ASN A 1 96 ? -44.712 3.355 19.378 1.00 52.19 96 ASN A CA 1
ATOM 784 C C . ASN A 1 96 ? -43.344 3.347 20.107 1.00 52.19 96 ASN A C 1
ATOM 786 O O . ASN A 1 96 ? -43.265 3.416 21.332 1.00 52.19 96 ASN A O 1
ATOM 790 N N . GLN A 1 97 ? -42.251 3.206 19.357 1.00 46.66 97 GLN A N 1
ATOM 791 C CA . GLN A 1 97 ? -40.884 3.149 19.849 1.00 46.66 97 GLN A CA 1
ATOM 792 C C . GLN A 1 97 ? -40.143 4.450 19.516 1.00 46.66 97 GLN A C 1
ATOM 794 O O . GLN A 1 97 ? -40.358 5.034 18.452 1.00 46.66 97 GLN A O 1
ATOM 799 N N . PRO A 1 98 ? -39.253 4.917 20.407 1.00 43.41 98 PRO A N 1
ATOM 800 C CA . PRO A 1 98 ? -38.497 6.142 20.185 1.00 43.41 98 PRO A CA 1
ATOM 801 C C . PRO A 1 98 ? -37.682 6.066 18.884 1.00 43.41 98 PRO A C 1
ATOM 803 O O . PRO A 1 98 ? -36.863 5.167 18.689 1.00 43.41 98 PRO A O 1
ATOM 806 N N . ILE A 1 99 ? -37.900 7.038 17.993 1.00 54.19 99 ILE A N 1
ATOM 807 C CA . ILE A 1 99 ? -37.187 7.161 16.716 1.00 54.19 99 ILE A CA 1
ATOM 808 C C . ILE A 1 99 ? -35.737 7.571 16.999 1.00 54.19 99 ILE A C 1
ATOM 810 O O . ILE A 1 99 ? -35.443 8.726 17.316 1.00 54.19 99 ILE A O 1
ATOM 814 N N . VAL A 1 100 ? -34.810 6.624 16.850 1.00 58.34 100 VAL A N 1
ATOM 815 C CA . VAL A 1 100 ? -33.367 6.881 16.923 1.00 58.34 100 VAL A CA 1
ATOM 816 C C . VAL A 1 100 ? -32.931 7.621 15.655 1.00 58.34 100 VAL A C 1
ATOM 818 O O . VAL A 1 100 ? -32.725 7.022 14.599 1.00 58.34 100 VAL A O 1
ATOM 821 N N . ARG A 1 101 ? -32.779 8.948 15.740 1.00 57.62 101 ARG A N 1
ATOM 822 C CA . ARG A 1 101 ? -32.185 9.752 14.660 1.00 57.62 101 ARG A CA 1
ATOM 823 C C . ARG A 1 101 ? -30.704 9.378 14.519 1.00 57.62 101 ARG A C 1
ATOM 825 O O . ARG A 1 101 ? -29.935 9.527 15.468 1.00 57.62 101 ARG A O 1
ATOM 832 N N . LYS A 1 102 ? -30.285 8.890 13.344 1.00 58.56 102 LYS A N 1
ATOM 833 C CA . LYS A 1 102 ? -28.866 8.614 13.055 1.00 58.56 102 LYS A CA 1
ATOM 834 C C . LYS A 1 102 ? -28.085 9.933 13.103 1.00 58.56 102 LYS A C 1
ATOM 836 O O . LYS A 1 102 ? -28.287 10.783 12.242 1.00 58.56 102 LYS A O 1
ATOM 841 N N . LYS A 1 103 ? -27.199 10.096 14.092 1.00 59.19 103 LYS A N 1
ATOM 842 C CA . LYS A 1 103 ? -26.160 11.142 14.069 1.00 59.19 103 LYS A CA 1
ATOM 843 C C . LYS A 1 103 ? -25.317 10.993 12.799 1.00 59.19 103 LYS A C 1
ATOM 845 O O . LYS A 1 103 ? -25.092 9.867 12.345 1.00 59.19 103 LYS A O 1
ATOM 850 N N . GLU A 1 104 ? -24.834 12.113 12.263 1.00 54.59 104 GLU A N 1
ATOM 851 C CA . GLU A 1 104 ? -23.812 12.104 11.215 1.00 54.59 104 GLU A CA 1
ATOM 852 C C . GLU A 1 104 ? -22.642 11.222 11.662 1.00 54.59 104 GLU A C 1
ATOM 854 O O . GLU A 1 104 ? -22.073 11.402 12.743 1.00 54.59 104 GLU A O 1
ATOM 859 N N . ARG A 1 105 ? -22.334 10.199 10.859 1.00 68.25 105 ARG A N 1
ATOM 860 C CA . ARG A 1 105 ? -21.263 9.254 11.166 1.00 68.25 105 ARG A CA 1
ATOM 861 C C . ARG A 1 105 ? -19.933 9.928 10.853 1.00 68.25 105 ARG A C 1
ATOM 863 O O . ARG A 1 105 ? -19.562 10.035 9.690 1.00 68.25 105 ARG A O 1
ATOM 870 N N . LYS A 1 106 ? -19.201 10.349 11.885 1.00 72.62 106 LYS A N 1
ATOM 871 C CA . LYS A 1 106 ? -17.763 10.600 11.749 1.00 72.62 106 LYS A CA 1
ATOM 872 C C . LYS A 1 106 ? -17.071 9.251 11.568 1.00 72.62 106 LYS A C 1
ATOM 874 O O . LYS A 1 106 ? -17.138 8.400 12.451 1.00 72.62 106 LYS A O 1
ATOM 879 N N . PHE A 1 107 ? -16.480 9.034 10.398 1.00 82.81 107 PHE A N 1
ATOM 880 C CA . PHE A 1 107 ? -15.698 7.835 10.123 1.00 82.81 107 PHE A CA 1
ATOM 881 C C . PHE A 1 107 ? -14.296 8.001 10.709 1.00 82.81 107 PHE A C 1
ATOM 883 O O . PHE A 1 107 ? -13.636 9.004 10.455 1.00 82.81 107 PHE A O 1
ATOM 890 N N . ASN A 1 108 ? -13.816 6.995 11.439 1.00 81.50 108 ASN A N 1
ATOM 891 C CA . ASN A 1 108 ? -12.503 7.038 12.098 1.00 81.50 108 ASN A CA 1
ATOM 892 C C . ASN A 1 108 ? -11.333 6.679 11.154 1.00 81.50 108 ASN A C 1
ATOM 894 O O . ASN A 1 108 ? -10.188 6.559 11.594 1.00 81.50 108 ASN A O 1
ATOM 898 N N . GLY A 1 109 ? -11.608 6.474 9.859 1.00 88.06 109 GLY A N 1
ATOM 899 C CA . GLY A 1 109 ? -10.606 6.074 8.863 1.00 88.06 109 GLY A CA 1
ATOM 900 C C . GLY A 1 109 ? -10.054 4.662 9.088 1.00 88.06 109 GLY A C 1
ATOM 901 O O . GLY A 1 109 ? -8.853 4.449 8.957 1.00 88.06 109 GLY A O 1
ATOM 902 N N . MET A 1 110 ? -10.911 3.722 9.493 1.00 93.56 110 MET A N 1
ATOM 903 C CA . MET A 1 110 ? -10.555 2.324 9.751 1.00 93.56 110 MET A CA 1
ATOM 904 C C . MET A 1 110 ? -11.438 1.402 8.913 1.00 93.56 110 MET A C 1
ATOM 906 O O . MET A 1 110 ? -12.638 1.660 8.784 1.00 93.56 110 MET A O 1
ATOM 910 N N . PHE A 1 111 ? -10.857 0.325 8.380 1.00 94.69 111 PHE A N 1
ATOM 911 C CA . PHE A 1 111 ? -11.604 -0.716 7.678 1.00 94.69 111 PHE A CA 1
ATOM 912 C C . PHE A 1 111 ? -11.619 -2.014 8.472 1.00 94.69 111 PHE A C 1
ATOM 914 O O . PHE A 1 111 ? -10.596 -2.667 8.666 1.00 94.69 111 PHE A O 1
ATOM 921 N N . GLU A 1 112 ? -12.817 -2.380 8.916 1.00 94.69 112 GLU A N 1
ATOM 922 C CA . GLU A 1 112 ? -13.085 -3.672 9.523 1.00 94.69 112 GLU A CA 1
ATOM 923 C C . GLU A 1 112 ? -13.190 -4.750 8.440 1.00 94.69 112 GLU A C 1
ATOM 925 O O . GLU A 1 112 ? -13.841 -4.571 7.410 1.00 94.69 112 GLU A O 1
ATOM 930 N N . PHE A 1 113 ? -12.571 -5.896 8.705 1.00 94.94 113 PHE A N 1
ATOM 931 C CA . PHE A 1 113 ? -12.687 -7.101 7.894 1.00 94.94 113 PHE A CA 1
ATOM 932 C C . PHE A 1 113 ? -12.764 -8.334 8.792 1.00 94.94 113 PHE A C 1
ATOM 934 O O . PHE A 1 113 ? -12.349 -8.284 9.954 1.00 94.94 113 PHE A O 1
ATOM 941 N N . LYS A 1 114 ? -13.287 -9.453 8.285 1.00 93.56 114 LYS A N 1
ATOM 942 C CA . LYS A 1 114 ? -13.363 -10.701 9.056 1.00 93.56 114 LYS A CA 1
ATOM 943 C C . LYS A 1 114 ? -12.022 -11.428 9.020 1.00 93.56 114 LYS A C 1
ATOM 945 O O . LYS A 1 114 ? -11.327 -11.411 8.010 1.00 93.56 114 LYS A O 1
ATOM 950 N N . LYS A 1 115 ? -11.667 -12.078 10.129 1.00 91.44 115 LYS A N 1
ATOM 951 C CA . LYS A 1 115 ? -10.488 -12.951 10.184 1.00 91.44 115 LYS A CA 1
ATOM 952 C C . LYS A 1 115 ? -10.672 -14.096 9.179 1.00 91.44 115 LYS A C 1
ATOM 954 O O . LYS A 1 115 ? -11.736 -14.710 9.166 1.00 91.44 115 LYS A O 1
ATOM 959 N N . GLY A 1 116 ? -9.670 -14.353 8.344 1.00 91.25 116 GLY A N 1
ATOM 960 C CA . GLY A 1 116 ? -9.727 -15.306 7.228 1.00 91.25 116 GLY A CA 1
ATOM 961 C C . GLY A 1 116 ? -9.932 -14.655 5.852 1.00 91.25 116 GLY A C 1
ATOM 962 O O . GLY A 1 116 ? -9.576 -15.256 4.835 1.00 91.25 116 GLY A O 1
ATOM 963 N N . ASP A 1 117 ? -10.441 -13.418 5.799 1.00 93.75 117 ASP A N 1
ATOM 964 C CA . ASP A 1 117 ? -10.661 -12.693 4.540 1.00 93.75 117 ASP A CA 1
ATOM 965 C C . ASP A 1 117 ? -9.402 -11.938 4.058 1.00 93.75 117 ASP A C 1
ATOM 967 O O . ASP A 1 117 ? -9.447 -11.262 3.029 1.00 93.75 117 ASP A O 1
ATOM 971 N N . GLU A 1 118 ? -8.255 -12.061 4.742 1.00 92.94 118 GLU A N 1
ATOM 972 C CA . GLU A 1 118 ? -7.000 -11.372 4.394 1.00 92.94 118 GLU A CA 1
ATOM 973 C C . GLU A 1 118 ? -6.590 -11.676 2.946 1.00 92.94 118 GLU A C 1
ATOM 975 O O . GLU A 1 118 ? -6.297 -10.771 2.163 1.00 92.94 118 GLU A O 1
ATOM 980 N N . ASN A 1 119 ? -6.665 -12.952 2.557 1.00 93.06 119 ASN A N 1
ATOM 981 C CA . ASN A 1 119 ? -6.362 -13.408 1.201 1.00 93.06 119 ASN A CA 1
ATOM 982 C C . ASN A 1 119 ? -7.307 -12.809 0.156 1.00 93.06 119 ASN A C 1
ATOM 984 O O . ASN A 1 119 ? -6.896 -12.520 -0.967 1.00 93.06 119 ASN A O 1
ATOM 988 N N . ILE A 1 120 ? -8.580 -12.621 0.510 1.00 94.06 120 ILE A N 1
ATOM 989 C CA . ILE A 1 120 ? -9.589 -12.061 -0.392 1.00 94.06 120 ILE A CA 1
ATOM 990 C C . ILE A 1 120 ? -9.292 -10.581 -0.623 1.00 94.06 120 ILE A C 1
ATOM 992 O O . ILE A 1 120 ? -9.294 -10.132 -1.769 1.00 94.06 120 ILE A O 1
ATOM 996 N N . ILE A 1 121 ? -8.988 -9.842 0.444 1.00 94.06 121 ILE A N 1
ATOM 997 C CA . ILE A 1 121 ? -8.627 -8.422 0.379 1.00 94.06 121 ILE A CA 1
ATOM 998 C C . ILE A 1 121 ? -7.391 -8.241 -0.494 1.00 94.06 121 ILE A C 1
ATOM 1000 O O . ILE A 1 121 ? -7.417 -7.478 -1.460 1.00 94.06 121 ILE A O 1
ATOM 1004 N N . VAL A 1 122 ? -6.325 -8.984 -0.192 1.00 93.75 122 VAL A N 1
ATOM 1005 C CA . VAL A 1 122 ? -5.066 -8.906 -0.932 1.00 93.75 122 VAL A CA 1
ATOM 1006 C C . VAL A 1 122 ? -5.277 -9.303 -2.391 1.00 93.75 122 VAL A C 1
ATOM 1008 O O . VAL A 1 122 ? -4.791 -8.616 -3.283 1.00 93.75 122 VAL A O 1
ATOM 1011 N N . ARG A 1 123 ? -6.071 -10.338 -2.677 1.00 93.06 123 ARG A N 1
ATOM 1012 C CA . ARG A 1 123 ? -6.355 -10.740 -4.058 1.00 93.06 123 ARG A CA 1
ATOM 1013 C C . ARG A 1 123 ? -7.039 -9.645 -4.870 1.00 93.06 123 ARG A C 1
ATOM 1015 O O . ARG A 1 123 ? -6.567 -9.332 -5.962 1.00 93.06 123 ARG A O 1
ATOM 1022 N N . HIS A 1 124 ? -8.091 -9.039 -4.329 1.00 92.31 124 HIS A N 1
ATOM 1023 C CA . HIS A 1 124 ? -8.818 -7.988 -5.037 1.00 92.31 124 HIS A CA 1
ATOM 1024 C C . HIS A 1 124 ? -7.975 -6.718 -5.205 1.00 92.31 124 HIS A C 1
ATOM 1026 O O . HIS A 1 124 ? -8.018 -6.083 -6.256 1.00 92.31 124 HIS A O 1
ATOM 1032 N N . LEU A 1 125 ? -7.188 -6.354 -4.186 1.00 92.56 125 LEU A N 1
ATOM 1033 C CA . LEU A 1 125 ? -6.346 -5.157 -4.223 1.00 92.56 125 LEU A CA 1
ATOM 1034 C C . LEU A 1 125 ? -5.104 -5.320 -5.101 1.00 92.56 125 LEU A C 1
ATOM 1036 O O . LEU A 1 125 ? -4.663 -4.338 -5.693 1.00 92.56 125 LEU A O 1
ATOM 1040 N N . ILE A 1 126 ? -4.528 -6.525 -5.163 1.00 91.75 126 ILE A N 1
ATOM 1041 C CA . ILE A 1 126 ? -3.248 -6.774 -5.835 1.00 91.75 126 ILE A CA 1
ATOM 1042 C C . ILE A 1 126 ? -3.420 -7.404 -7.216 1.00 91.75 126 ILE A C 1
ATOM 1044 O O . ILE A 1 126 ? -2.853 -6.910 -8.188 1.00 91.75 126 ILE A O 1
ATOM 1048 N N . TYR A 1 127 ? -4.164 -8.506 -7.315 1.00 89.50 127 TYR A N 1
ATOM 1049 C CA . TYR A 1 127 ? -4.241 -9.298 -8.546 1.00 89.50 127 TYR A CA 1
ATOM 1050 C C . TYR A 1 127 ? -5.363 -8.843 -9.479 1.00 89.50 127 TYR A C 1
ATOM 1052 O O . TYR A 1 127 ? -5.164 -8.826 -10.694 1.00 89.50 127 TYR A O 1
ATOM 1060 N N . ASP A 1 128 ? -6.517 -8.462 -8.931 1.00 88.19 128 ASP A N 1
ATOM 1061 C CA . ASP A 1 128 ? -7.685 -8.086 -9.740 1.00 88.19 128 ASP A CA 1
ATOM 1062 C C . ASP A 1 128 ? -7.706 -6.585 -10.092 1.00 88.19 128 ASP A C 1
ATOM 1064 O O . ASP A 1 128 ? -8.458 -6.148 -10.973 1.00 88.19 128 ASP A O 1
ATOM 1068 N N . LEU A 1 129 ? -6.847 -5.784 -9.450 1.00 81.88 129 LEU A N 1
ATOM 1069 C CA . LEU A 1 129 ? -6.711 -4.363 -9.737 1.00 81.88 129 LEU A CA 1
ATOM 1070 C C . LEU A 1 129 ? -5.978 -4.146 -11.066 1.00 81.88 129 LEU A C 1
ATOM 1072 O O . LEU A 1 129 ? -4.760 -4.275 -11.176 1.00 81.88 129 LEU A O 1
ATOM 1076 N N . LYS A 1 130 ? -6.733 -3.755 -12.092 1.00 79.00 130 LYS A N 1
ATOM 1077 C CA . LYS A 1 130 ? -6.165 -3.396 -13.396 1.00 79.00 130 LYS A CA 1
ATOM 1078 C C . LYS A 1 130 ? -5.364 -2.086 -13.287 1.00 79.00 130 LYS A C 1
ATOM 1080 O O . LYS A 1 130 ? -5.941 -1.095 -12.829 1.00 79.00 130 LYS A O 1
ATOM 1085 N N . PRO A 1 131 ? -4.122 -2.007 -13.806 1.00 74.00 131 PRO A N 1
ATOM 1086 C CA . PRO A 1 131 ? -3.325 -0.771 -13.802 1.00 74.00 131 PRO A CA 1
ATOM 1087 C C . PRO A 1 131 ? -4.062 0.432 -14.413 1.00 74.00 131 PRO A C 1
ATOM 1089 O O . PRO A 1 131 ? -4.056 1.525 -13.856 1.00 74.00 131 PRO A O 1
ATOM 1092 N N . GLN A 1 132 ? -4.825 0.201 -15.487 1.00 76.62 132 GLN A N 1
ATOM 1093 C CA . GLN A 1 132 ? -5.646 1.221 -16.160 1.00 76.62 132 GLN A CA 1
ATOM 1094 C C . GLN A 1 132 ? -6.752 1.815 -15.272 1.00 76.62 132 GLN A C 1
ATOM 1096 O O . GLN A 1 132 ? -7.167 2.958 -15.458 1.00 76.62 132 GLN A O 1
ATOM 1101 N N . VAL A 1 133 ? -7.256 1.036 -14.311 1.00 78.81 133 VAL A N 1
ATOM 1102 C CA . VAL A 1 133 ? -8.212 1.519 -13.308 1.00 78.81 133 VAL A CA 1
ATOM 1103 C C . VAL A 1 133 ? -7.462 2.229 -12.187 1.00 78.81 133 VAL A C 1
ATOM 1105 O O . VAL A 1 133 ? -7.900 3.291 -11.759 1.00 78.81 133 VAL A O 1
ATOM 1108 N N . ALA A 1 134 ? -6.311 1.699 -11.764 1.00 75.62 134 ALA A N 1
ATOM 1109 C CA . ALA A 1 134 ? -5.488 2.288 -10.711 1.00 75.62 134 ALA A CA 1
ATOM 1110 C C . ALA A 1 134 ? -5.061 3.734 -11.022 1.00 75.62 134 ALA A C 1
ATOM 1112 O O . ALA A 1 134 ? -5.084 4.564 -10.122 1.00 75.62 134 ALA A O 1
ATOM 1113 N N . ILE A 1 135 ? -4.767 4.062 -12.287 1.00 76.44 135 ILE A N 1
ATOM 1114 C CA . ILE A 1 135 ? -4.410 5.430 -12.719 1.00 76.44 135 ILE A CA 1
ATOM 1115 C C . ILE A 1 135 ? -5.570 6.428 -12.530 1.00 76.44 135 ILE A C 1
ATOM 1117 O O . ILE A 1 135 ? -5.342 7.617 -12.332 1.00 76.44 135 ILE A O 1
ATOM 1121 N N . LYS A 1 136 ? -6.827 5.967 -12.580 1.00 83.75 136 LYS A N 1
ATOM 1122 C CA . LYS A 1 136 ? -8.012 6.819 -12.354 1.00 83.75 136 LYS A CA 1
ATOM 1123 C C . LYS A 1 136 ? -8.331 7.013 -10.872 1.00 83.75 136 LYS A C 1
ATOM 1125 O O . LYS A 1 136 ? -9.206 7.807 -10.534 1.00 83.75 136 LYS A O 1
ATOM 1130 N N . LEU A 1 137 ? -7.688 6.238 -10.006 1.00 82.44 137 LEU A N 1
ATOM 1131 C CA . LEU A 1 137 ? -7.881 6.267 -8.565 1.00 82.44 137 LEU A CA 1
ATOM 1132 C C . LEU A 1 137 ? -6.791 7.120 -7.913 1.00 82.44 137 LEU A C 1
ATOM 1134 O O . LEU A 1 137 ? -5.821 7.527 -8.547 1.00 82.44 137 LEU A O 1
ATOM 1138 N N . LEU A 1 138 ? -6.956 7.383 -6.618 1.00 84.44 138 LEU A N 1
ATOM 1139 C CA . LEU A 1 138 ? -5.930 8.045 -5.823 1.00 84.44 138 LEU A CA 1
ATOM 1140 C C . LEU A 1 138 ? -4.602 7.252 -5.914 1.00 84.44 138 LEU A C 1
ATOM 1142 O O . LEU A 1 138 ? -4.603 6.047 -5.633 1.00 84.44 138 LEU A O 1
ATOM 1146 N N . PRO A 1 139 ? -3.469 7.893 -6.258 1.00 86.81 139 PRO A N 1
ATOM 1147 C CA . PRO A 1 139 ? -2.167 7.235 -6.254 1.00 86.81 139 PRO A CA 1
ATOM 1148 C C . PRO A 1 139 ? -1.860 6.619 -4.886 1.00 86.81 139 PRO A C 1
ATOM 1150 O O . PRO A 1 139 ? -1.992 7.267 -3.847 1.00 86.81 139 PRO A O 1
ATOM 1153 N N . GLY A 1 140 ? -1.473 5.343 -4.872 1.00 89.38 140 GLY A N 1
ATOM 1154 C CA . GLY A 1 140 ? -1.221 4.610 -3.629 1.00 89.38 140 GLY A CA 1
ATOM 1155 C C . GLY A 1 140 ? -2.479 4.162 -2.872 1.00 89.38 140 GLY A C 1
ATOM 1156 O O . GLY A 1 140 ? -2.371 3.770 -1.712 1.00 89.38 140 GLY A O 1
ATOM 1157 N N . LEU A 1 141 ? -3.674 4.207 -3.482 1.00 92.06 141 LEU A N 1
ATOM 1158 C CA . LEU A 1 141 ? -4.921 3.772 -2.837 1.00 92.06 141 LEU A CA 1
ATOM 1159 C C . LEU A 1 141 ? -4.836 2.369 -2.202 1.00 92.06 141 LEU A C 1
ATOM 1161 O O . LEU A 1 141 ? -5.233 2.253 -1.042 1.00 92.06 141 LEU A O 1
ATOM 1165 N N . PRO A 1 142 ? -4.305 1.321 -2.866 1.00 94.00 142 PRO A N 1
ATOM 1166 C CA . PRO A 1 142 ? -4.127 0.015 -2.226 1.00 94.00 142 PRO A CA 1
ATOM 1167 C C . PRO A 1 142 ? -3.342 0.089 -0.912 1.00 94.00 142 PRO A C 1
ATOM 1169 O O . PRO A 1 142 ? -3.754 -0.507 0.082 1.00 94.00 142 PRO A O 1
ATOM 1172 N N . ALA A 1 143 ? -2.265 0.876 -0.871 1.00 95.88 143 ALA A N 1
ATOM 1173 C CA . ALA A 1 143 ? -1.475 1.079 0.340 1.00 95.88 143 ALA A CA 1
ATOM 1174 C C . ALA A 1 143 ? -2.269 1.771 1.460 1.00 95.88 143 ALA A C 1
ATOM 1176 O O . ALA A 1 143 ? -2.161 1.378 2.621 1.00 95.88 143 ALA A O 1
ATOM 1177 N N . TYR A 1 144 ? -3.100 2.766 1.130 1.00 95.75 144 TYR A N 1
ATOM 1178 C CA . TYR A 1 144 ? -3.991 3.398 2.107 1.00 95.75 144 TYR A CA 1
ATOM 1179 C C . TYR A 1 144 ? -5.051 2.430 2.635 1.00 95.75 144 TYR A C 1
ATOM 1181 O O . TYR A 1 144 ? -5.301 2.412 3.836 1.00 95.75 144 TYR A O 1
ATOM 1189 N N . ILE A 1 145 ? -5.652 1.604 1.772 1.00 95.88 145 ILE A N 1
ATOM 1190 C CA . ILE A 1 145 ? -6.647 0.601 2.182 1.00 95.88 145 ILE A CA 1
ATOM 1191 C C . ILE A 1 145 ? -6.025 -0.397 3.158 1.00 95.88 145 ILE A C 1
ATOM 1193 O O . ILE A 1 145 ? -6.581 -0.626 4.230 1.00 95.88 145 ILE A O 1
ATOM 1197 N N . ILE A 1 146 ? -4.848 -0.934 2.831 1.00 97.38 146 ILE A N 1
ATOM 1198 C CA . ILE A 1 146 ? -4.125 -1.852 3.717 1.00 97.38 146 ILE A CA 1
ATOM 1199 C C . ILE A 1 146 ? -3.777 -1.176 5.039 1.00 97.38 146 ILE A C 1
ATOM 1201 O O . ILE A 1 146 ? -4.001 -1.762 6.094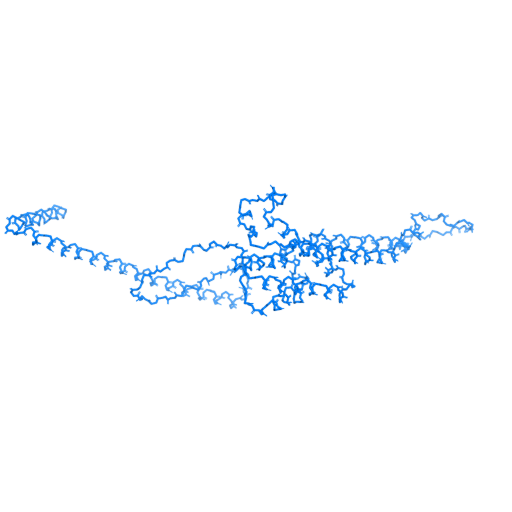 1.00 97.38 146 ILE A O 1
ATOM 1205 N N . PHE A 1 147 ? -3.305 0.070 5.012 1.00 97.62 147 PHE A N 1
ATOM 1206 C CA . PHE A 1 147 ? -3.014 0.805 6.237 1.00 97.62 147 PHE A CA 1
ATOM 1207 C C . PHE A 1 147 ? -4.272 1.047 7.095 1.00 97.62 147 PHE A C 1
ATOM 1209 O O . PHE A 1 147 ? -4.228 0.870 8.308 1.00 97.62 147 PHE A O 1
ATOM 1216 N N . MET A 1 148 ? -5.423 1.363 6.492 1.00 96.75 148 MET A N 1
ATOM 1217 C CA . MET A 1 148 ? -6.698 1.489 7.216 1.00 96.75 148 MET A CA 1
ATOM 1218 C C . MET A 1 148 ? -7.161 0.162 7.840 1.00 96.75 148 MET A C 1
ATOM 1220 O O . MET A 1 148 ? -7.762 0.175 8.917 1.00 96.75 148 MET A O 1
ATOM 1224 N N . CYS A 1 149 ? -6.863 -0.975 7.205 1.00 96.94 149 CYS A N 1
ATOM 1225 C CA . CYS A 1 149 ? -7.060 -2.303 7.790 1.00 96.94 149 CYS A CA 1
ATOM 1226 C C . CYS A 1 149 ? -6.095 -2.554 8.964 1.00 96.94 149 CYS A C 1
ATOM 1228 O O . CYS A 1 149 ? -6.526 -3.040 10.006 1.00 96.94 149 CYS A O 1
ATOM 1230 N N . VAL A 1 150 ? -4.819 -2.167 8.837 1.00 97.00 150 VAL A N 1
ATOM 1231 C CA . VAL A 1 150 ? -3.817 -2.264 9.919 1.00 97.00 150 VAL A CA 1
ATOM 1232 C C . VAL A 1 150 ? -4.228 -1.426 11.133 1.00 97.00 150 VAL A C 1
ATOM 1234 O O . VAL A 1 150 ? -4.179 -1.907 12.263 1.00 97.00 150 VAL A O 1
ATOM 1237 N N . ARG A 1 151 ? -4.718 -0.199 10.918 1.00 96.56 151 ARG A N 1
ATOM 1238 C CA . ARG A 1 151 ? -5.250 0.649 11.996 1.00 96.56 151 ARG A CA 1
ATOM 1239 C C . ARG A 1 151 ? -6.414 -0.007 12.728 1.00 96.56 151 ARG A C 1
ATOM 1241 O O . ARG A 1 151 ? -6.492 0.072 13.947 1.00 96.56 151 ARG A O 1
ATOM 1248 N N . HIS A 1 152 ? -7.306 -0.677 11.999 1.00 96.19 152 HIS A N 1
ATOM 1249 C CA . HIS A 1 152 ? -8.387 -1.429 12.625 1.00 96.19 152 HIS A CA 1
ATOM 1250 C C . HIS A 1 152 ? -7.853 -2.593 13.473 1.00 96.19 152 HIS A C 1
ATOM 1252 O O . HIS A 1 152 ? -8.333 -2.797 14.584 1.00 96.19 152 HIS A O 1
ATOM 1258 N N . THR A 1 153 ? -6.866 -3.351 12.976 1.00 96.25 153 THR A N 1
ATOM 1259 C CA . THR A 1 153 ? -6.262 -4.460 13.738 1.00 96.25 153 THR A CA 1
ATOM 1260 C C . THR A 1 153 ? -5.532 -3.984 14.991 1.00 96.25 153 THR A C 1
ATOM 1262 O O . THR A 1 153 ? -5.633 -4.643 16.021 1.00 96.25 153 THR A O 1
ATOM 1265 N N . ASP A 1 154 ? -4.870 -2.825 14.920 1.00 95.81 154 ASP A N 1
ATOM 1266 C CA . ASP A 1 154 ? -4.270 -2.150 16.073 1.00 95.81 154 ASP A CA 1
ATOM 1267 C C . ASP A 1 154 ? -5.348 -1.736 17.078 1.00 95.81 154 ASP A C 1
ATOM 1269 O O . ASP A 1 154 ? -5.248 -2.078 18.250 1.00 95.81 154 ASP A O 1
ATOM 1273 N N . PHE A 1 155 ? -6.443 -1.121 16.620 1.00 94.19 155 PHE A N 1
ATOM 1274 C CA . PHE A 1 155 ? -7.550 -0.690 17.479 1.00 94.19 155 PHE A CA 1
ATOM 1275 C C . PHE A 1 155 ? -8.206 -1.836 18.269 1.00 94.19 155 PHE A C 1
ATOM 1277 O O . PHE A 1 155 ? -8.529 -1.658 19.442 1.00 94.19 155 PHE A O 1
ATOM 1284 N N . ILE A 1 156 ? -8.393 -3.011 17.655 1.00 95.50 156 ILE A N 1
ATOM 1285 C CA . ILE A 1 156 ? -8.932 -4.202 18.343 1.00 95.50 156 ILE A CA 1
ATOM 1286 C C . ILE A 1 156 ? -7.860 -5.022 19.078 1.00 95.50 156 ILE A C 1
ATOM 1288 O O . ILE A 1 156 ? -8.199 -6.015 19.717 1.00 95.50 156 ILE A O 1
ATOM 1292 N N . ASN A 1 157 ? -6.589 -4.621 18.975 1.00 95.56 157 ASN A N 1
ATOM 1293 C CA . ASN A 1 157 ? -5.433 -5.298 19.554 1.00 95.56 157 ASN A CA 1
ATOM 1294 C C . ASN A 1 157 ? -5.302 -6.782 19.130 1.00 95.56 157 ASN A C 1
ATOM 1296 O O . ASN A 1 157 ? -5.018 -7.653 19.950 1.00 95.56 157 ASN A O 1
ATOM 1300 N N . ASP A 1 158 ? -5.509 -7.079 17.839 1.00 95.75 158 ASP A N 1
ATOM 1301 C CA . ASP A 1 158 ? -5.377 -8.430 17.262 1.00 95.75 158 ASP A CA 1
ATOM 1302 C C . ASP A 1 158 ? -4.044 -8.587 16.504 1.00 95.75 158 ASP A C 1
ATOM 1304 O O . ASP A 1 158 ? -3.923 -8.250 15.320 1.00 95.75 158 ASP A O 1
ATOM 1308 N N . GLU A 1 159 ? -3.033 -9.100 17.212 1.00 95.50 159 GLU A N 1
ATOM 1309 C CA . GLU A 1 159 ? -1.665 -9.278 16.705 1.00 95.50 159 GLU A CA 1
ATOM 1310 C C . GLU A 1 159 ? -1.589 -10.302 15.555 1.00 95.50 159 GLU A C 1
ATOM 1312 O O . GLU A 1 159 ? -0.856 -10.135 14.576 1.00 95.50 159 GLU A O 1
ATOM 1317 N N . GLU A 1 160 ? -2.370 -11.380 15.640 1.00 96.06 160 GLU A N 1
ATOM 1318 C CA . GLU A 1 160 ? -2.366 -12.424 14.617 1.00 96.06 160 GLU A CA 1
ATOM 1319 C C . GLU A 1 160 ? -2.910 -11.880 13.295 1.00 96.06 160 GLU A C 1
ATOM 1321 O O . GLU A 1 160 ? -2.359 -12.143 12.224 1.00 96.06 160 GLU A O 1
ATOM 1326 N N . LYS A 1 161 ? -3.963 -11.065 13.369 1.00 95.44 161 LYS A N 1
ATOM 1327 C CA . LYS A 1 161 ? -4.611 -10.481 12.199 1.00 95.44 161 LYS A CA 1
ATOM 1328 C C . LYS A 1 161 ? -3.741 -9.439 11.501 1.00 95.44 161 LYS A C 1
ATOM 1330 O O . LYS A 1 161 ? -3.686 -9.444 10.271 1.00 95.44 161 LYS A O 1
ATOM 1335 N N . VAL A 1 162 ? -3.013 -8.595 12.245 1.00 96.50 162 VAL A N 1
ATOM 1336 C CA . VAL A 1 162 ? -2.052 -7.656 11.631 1.00 96.50 162 VAL A CA 1
ATOM 1337 C C . VAL A 1 162 ? -0.893 -8.404 10.969 1.00 96.50 162 VAL A C 1
ATOM 1339 O O . VAL A 1 162 ? -0.538 -8.094 9.829 1.00 96.50 162 VAL A O 1
ATOM 1342 N N . ARG A 1 163 ? -0.358 -9.444 11.626 1.00 96.56 163 ARG A N 1
ATOM 1343 C CA . ARG A 1 163 ? 0.722 -10.274 11.076 1.00 96.56 163 ARG A CA 1
ATOM 1344 C C . ARG A 1 163 ? 0.295 -10.970 9.791 1.00 96.56 163 ARG A C 1
ATOM 1346 O O . ARG A 1 163 ? 1.018 -10.895 8.796 1.00 96.56 163 ARG A O 1
ATOM 1353 N N . ASN A 1 164 ? -0.869 -11.615 9.788 1.00 96.88 164 ASN A N 1
ATOM 1354 C CA . ASN A 1 164 ? -1.380 -12.328 8.619 1.00 96.88 164 ASN A CA 1
ATOM 1355 C C . ASN A 1 164 ? -1.640 -11.368 7.450 1.00 96.88 164 ASN A C 1
ATOM 1357 O O . ASN A 1 164 ? -1.212 -11.643 6.330 1.00 96.88 164 ASN A O 1
ATOM 1361 N N . LEU A 1 165 ? -2.264 -10.214 7.714 1.00 97.25 165 LEU A N 1
ATOM 1362 C CA . LEU A 1 165 ? -2.548 -9.203 6.696 1.00 97.25 165 LEU A CA 1
ATOM 1363 C C . LEU A 1 165 ? -1.266 -8.667 6.040 1.00 97.25 165 LEU A C 1
ATOM 1365 O O . LEU A 1 165 ? -1.159 -8.659 4.813 1.00 97.25 165 LEU A O 1
ATOM 1369 N N . LEU A 1 166 ? -0.291 -8.223 6.843 1.00 97.12 166 LEU A N 1
ATOM 1370 C CA . LEU A 1 166 ? 0.960 -7.660 6.327 1.00 97.12 166 LEU A CA 1
ATOM 1371 C C . LEU A 1 166 ? 1.802 -8.717 5.609 1.00 97.12 166 LEU A C 1
ATOM 1373 O O . LEU A 1 166 ? 2.339 -8.445 4.535 1.00 97.12 166 LEU A O 1
ATOM 1377 N N . THR A 1 167 ? 1.878 -9.930 6.158 1.00 96.69 167 THR A N 1
ATOM 1378 C CA . THR A 1 167 ? 2.618 -11.040 5.543 1.00 96.69 167 THR A CA 1
ATOM 1379 C C .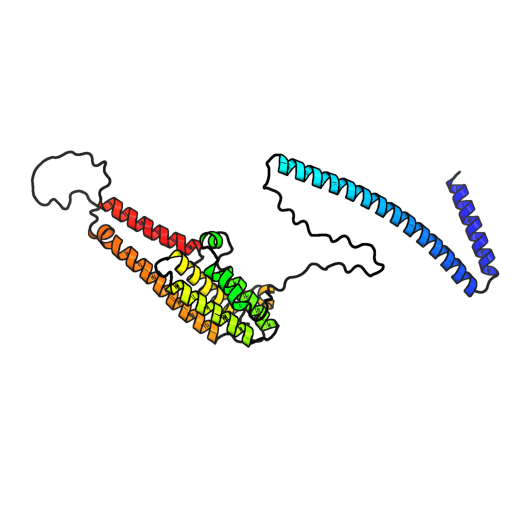 THR A 1 167 ? 2.028 -11.414 4.187 1.00 96.69 167 THR A C 1
ATOM 1381 O O . THR A 1 167 ? 2.771 -11.543 3.211 1.00 96.69 167 THR A O 1
ATOM 1384 N N . GLU A 1 168 ? 0.703 -11.542 4.087 1.00 96.56 168 GLU A N 1
ATOM 1385 C CA . GLU A 1 168 ? 0.047 -11.895 2.826 1.00 96.56 168 GLU A CA 1
ATOM 1386 C C . GLU A 1 168 ? 0.190 -10.783 1.783 1.00 96.56 168 GLU A C 1
ATOM 1388 O O . GLU A 1 168 ? 0.495 -11.058 0.620 1.00 96.56 168 GLU A O 1
ATOM 1393 N N . PHE A 1 169 ? 0.069 -9.520 2.201 1.00 96.94 169 PHE A N 1
ATOM 1394 C CA . PHE A 1 169 ? 0.293 -8.368 1.331 1.00 96.94 169 PHE A CA 1
ATOM 1395 C C . PHE A 1 169 ? 1.723 -8.351 0.765 1.00 96.94 169 PHE A C 1
ATOM 1397 O O . PHE A 1 169 ? 1.907 -8.309 -0.453 1.00 96.94 169 PHE A O 1
ATOM 1404 N N . ILE A 1 170 ? 2.738 -8.467 1.629 1.00 96.94 170 ILE A N 1
ATOM 1405 C CA . ILE A 1 170 ? 4.158 -8.493 1.240 1.00 96.94 170 ILE A CA 1
ATOM 1406 C C . ILE A 1 170 ? 4.440 -9.664 0.290 1.00 96.94 170 ILE A C 1
ATOM 1408 O O . ILE A 1 170 ? 5.071 -9.489 -0.756 1.00 96.94 170 ILE A O 1
ATOM 1412 N N . ASN A 1 171 ? 3.957 -10.863 0.619 1.00 96.69 171 ASN A N 1
ATOM 1413 C CA . ASN A 1 171 ? 4.177 -12.052 -0.199 1.00 96.69 171 ASN A CA 1
ATOM 1414 C C . ASN A 1 171 ? 3.499 -11.945 -1.565 1.00 96.69 171 ASN A C 1
ATOM 1416 O O . ASN A 1 171 ? 4.082 -12.347 -2.575 1.00 96.69 171 ASN A O 1
ATOM 1420 N N . SER A 1 172 ? 2.293 -11.389 -1.617 1.00 96.25 172 SER A N 1
ATOM 1421 C CA . SER A 1 172 ? 1.560 -11.206 -2.865 1.00 96.25 172 SER A CA 1
ATOM 1422 C C . SER A 1 172 ? 2.224 -10.179 -3.786 1.00 96.25 172 SER A C 1
ATOM 1424 O O . SER A 1 172 ? 2.341 -10.453 -4.984 1.00 96.25 172 SER A O 1
ATOM 1426 N N . ILE A 1 173 ? 2.769 -9.076 -3.249 1.00 95.69 173 ILE A N 1
ATOM 1427 C CA . ILE A 1 173 ? 3.592 -8.128 -4.026 1.00 95.69 173 ILE A CA 1
ATOM 1428 C C . ILE A 1 173 ? 4.839 -8.822 -4.572 1.00 95.69 173 ILE A C 1
ATOM 1430 O O . ILE A 1 173 ? 5.082 -8.775 -5.778 1.00 95.69 173 ILE A O 1
ATOM 1434 N N . LYS A 1 174 ? 5.607 -9.517 -3.720 1.00 95.00 174 LYS A N 1
ATOM 1435 C CA . LYS A 1 174 ? 6.819 -10.241 -4.146 1.00 95.00 174 LYS A CA 1
ATOM 1436 C C . LYS A 1 174 ? 6.519 -11.224 -5.278 1.00 95.00 174 LYS A C 1
ATOM 1438 O O . LYS A 1 174 ? 7.240 -11.260 -6.275 1.00 95.00 174 LYS A O 1
ATOM 1443 N N . LYS A 1 175 ? 5.435 -11.999 -5.153 1.00 95.38 175 LYS A N 1
ATOM 1444 C CA . LYS A 1 175 ? 4.971 -12.934 -6.193 1.00 95.38 175 LYS A CA 1
ATOM 1445 C C . LYS A 1 175 ? 4.589 -12.205 -7.482 1.00 95.38 175 LYS A C 1
ATOM 1447 O O . LYS A 1 175 ? 4.947 -12.670 -8.562 1.00 95.38 175 LYS A O 1
ATOM 1452 N N . LEU A 1 176 ? 3.862 -11.091 -7.385 1.00 93.38 176 LEU A N 1
ATOM 1453 C CA . LEU A 1 176 ? 3.392 -10.345 -8.549 1.00 93.38 176 LEU A CA 1
ATOM 1454 C C . LEU A 1 176 ? 4.548 -9.696 -9.316 1.00 93.38 176 LEU A C 1
ATOM 1456 O O . LEU A 1 176 ? 4.650 -9.913 -10.521 1.00 93.38 176 LEU A O 1
ATOM 1460 N N . VAL A 1 177 ? 5.439 -8.983 -8.623 1.00 92.31 177 VAL A N 1
ATOM 1461 C CA . VAL A 1 177 ? 6.613 -8.333 -9.229 1.00 92.31 177 VAL A CA 1
ATOM 1462 C C . VAL A 1 177 ? 7.525 -9.370 -9.882 1.00 92.31 177 VAL A C 1
ATOM 1464 O O . VAL A 1 177 ? 7.971 -9.178 -11.007 1.00 92.31 177 VAL A O 1
ATOM 1467 N N . ARG A 1 178 ? 7.729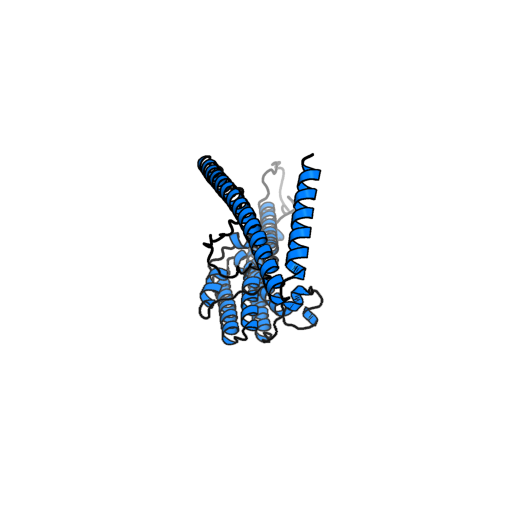 -10.530 -9.245 1.00 92.62 178 ARG A N 1
ATOM 1468 C CA . ARG A 1 178 ? 8.517 -11.622 -9.838 1.00 92.62 178 ARG A CA 1
ATOM 1469 C C . ARG A 1 178 ? 7.867 -12.225 -11.088 1.00 92.62 178 ARG A C 1
ATOM 1471 O O . ARG A 1 178 ? 8.577 -12.663 -11.981 1.00 92.62 178 ARG A O 1
ATOM 1478 N N . LYS A 1 179 ? 6.532 -12.288 -11.147 1.00 92.69 179 LYS A N 1
ATOM 1479 C CA . LYS A 1 179 ? 5.786 -12.846 -12.290 1.00 92.69 179 LYS A CA 1
ATOM 1480 C C . LYS A 1 179 ? 5.642 -11.855 -13.451 1.00 92.69 179 LYS A C 1
ATOM 1482 O O . LYS A 1 179 ? 5.428 -12.278 -14.583 1.00 92.69 179 LYS A O 1
ATOM 1487 N N . ARG A 1 180 ? 5.685 -10.554 -13.167 1.00 87.44 180 ARG A N 1
ATOM 1488 C CA . ARG A 1 180 ? 5.465 -9.460 -14.124 1.00 87.44 180 ARG A CA 1
ATOM 1489 C C . ARG A 1 180 ? 6.693 -8.545 -14.229 1.00 87.44 180 ARG A C 1
ATOM 1491 O O . ARG A 1 180 ? 6.532 -7.354 -14.449 1.00 87.44 180 ARG A O 1
ATOM 1498 N N . SER A 1 181 ? 7.900 -9.095 -14.088 1.00 83.38 181 SER A N 1
ATOM 1499 C CA . SER A 1 181 ? 9.158 -8.328 -14.125 1.00 83.38 181 SER A CA 1
ATOM 1500 C C . SER A 1 181 ? 9.397 -7.598 -15.448 1.00 83.38 181 SER A C 1
ATOM 1502 O O . SER A 1 181 ? 10.097 -6.592 -15.479 1.00 83.38 181 SER A O 1
ATOM 1504 N N . ASP A 1 182 ? 8.799 -8.091 -16.532 1.00 84.62 182 ASP A N 1
ATOM 1505 C CA . ASP A 1 182 ? 8.927 -7.499 -17.866 1.00 84.62 182 ASP A CA 1
ATOM 1506 C C . ASP A 1 182 ? 7.965 -6.313 -18.075 1.00 84.62 182 ASP A C 1
ATOM 1508 O O . ASP A 1 182 ? 8.071 -5.585 -19.061 1.00 84.62 182 ASP A O 1
ATOM 1512 N N . ASP A 1 183 ? 7.015 -6.115 -17.156 1.00 89.38 183 ASP A N 1
ATOM 1513 C CA . ASP A 1 183 ? 6.035 -5.035 -17.189 1.00 89.38 183 ASP A CA 1
ATOM 1514 C C . ASP A 1 183 ? 6.459 -3.919 -16.221 1.00 89.38 183 ASP A C 1
ATOM 1516 O O . ASP A 1 183 ? 6.287 -4.000 -14.995 1.00 89.38 183 ASP A O 1
ATOM 1520 N N . ILE A 1 184 ? 7.043 -2.861 -16.789 1.00 88.00 184 ILE A N 1
ATOM 1521 C CA . ILE A 1 184 ? 7.518 -1.712 -16.018 1.00 88.00 184 ILE A CA 1
ATOM 1522 C C . ILE A 1 184 ? 6.373 -0.957 -15.334 1.00 88.00 184 ILE A C 1
ATOM 1524 O O . ILE A 1 184 ? 6.567 -0.485 -14.217 1.00 88.00 184 ILE A O 1
ATOM 1528 N N . GLU A 1 185 ? 5.180 -0.877 -15.935 1.00 88.50 185 GLU A N 1
ATOM 1529 C CA . GLU A 1 185 ? 4.040 -0.176 -15.325 1.00 88.50 185 GLU A CA 1
ATOM 1530 C C . GLU A 1 185 ? 3.611 -0.884 -14.040 1.00 88.50 185 GLU A C 1
ATOM 1532 O O . GLU A 1 185 ? 3.455 -0.251 -12.995 1.00 88.50 185 GLU A O 1
ATOM 1537 N N . VAL A 1 186 ? 3.497 -2.216 -14.081 1.00 89.81 186 VAL A N 1
ATOM 1538 C CA . VAL A 1 186 ? 3.166 -3.019 -12.894 1.00 89.81 186 VAL A CA 1
ATOM 1539 C C . VAL A 1 186 ? 4.252 -2.889 -11.828 1.00 89.81 186 VAL A C 1
ATOM 1541 O O . VAL A 1 186 ? 3.940 -2.708 -10.650 1.00 89.81 186 VAL A O 1
ATOM 1544 N N . THR A 1 187 ? 5.525 -2.948 -12.217 1.00 91.81 187 THR A N 1
ATOM 1545 C CA . THR A 1 187 ? 6.643 -2.871 -11.265 1.00 91.81 187 THR A CA 1
ATOM 1546 C C . THR A 1 187 ? 6.713 -1.495 -10.589 1.00 91.81 187 THR A C 1
ATOM 1548 O O . THR A 1 187 ? 6.829 -1.416 -9.364 1.00 91.81 187 THR A O 1
ATOM 1551 N N . VAL A 1 188 ? 6.549 -0.409 -11.351 1.00 92.19 188 VAL A N 1
ATOM 1552 C CA . VAL A 1 188 ? 6.506 0.970 -10.835 1.00 92.19 188 VAL A CA 1
ATOM 1553 C C . VAL A 1 188 ? 5.272 1.202 -9.954 1.00 92.19 188 VAL A C 1
ATOM 1555 O O . VAL A 1 188 ? 5.387 1.800 -8.882 1.00 92.19 188 VAL A O 1
ATOM 1558 N N . LEU A 1 189 ? 4.101 0.681 -10.337 1.00 91.88 189 LEU A N 1
ATOM 1559 C CA . LEU A 1 189 ? 2.884 0.758 -9.523 1.00 91.88 189 LEU A CA 1
ATOM 1560 C C . LEU A 1 189 ? 3.095 0.139 -8.133 1.00 91.88 189 LEU A C 1
ATOM 1562 O O . LEU A 1 189 ? 2.680 0.719 -7.123 1.00 91.88 189 LEU A O 1
ATOM 1566 N N . TRP A 1 190 ? 3.735 -1.030 -8.063 1.00 93.94 190 TRP A N 1
ATOM 1567 C CA . TRP A 1 190 ? 3.989 -1.709 -6.790 1.00 93.94 190 TRP A CA 1
ATOM 1568 C C . TRP A 1 190 ? 5.162 -1.124 -6.011 1.00 93.94 190 TRP A C 1
ATOM 1570 O O . TRP A 1 190 ? 5.124 -1.168 -4.781 1.00 93.94 190 TRP A O 1
ATOM 1580 N N . LEU A 1 191 ? 6.133 -0.492 -6.676 1.00 95.00 191 LEU A N 1
ATOM 1581 C CA . LEU A 1 191 ? 7.129 0.346 -6.008 1.00 95.00 191 LEU A CA 1
ATOM 1582 C C . LEU A 1 191 ? 6.448 1.507 -5.270 1.00 95.00 191 LEU A C 1
ATOM 1584 O O . LEU A 1 191 ? 6.626 1.652 -4.061 1.00 95.00 191 LEU A O 1
ATOM 1588 N N . SER A 1 192 ? 5.600 2.265 -5.974 1.00 94.38 192 SER A N 1
ATOM 1589 C CA . SER A 1 192 ? 4.841 3.388 -5.408 1.00 94.38 192 SER A CA 1
ATOM 1590 C C . SER A 1 192 ? 3.987 2.962 -4.212 1.00 94.38 192 SER A C 1
ATOM 1592 O O . SER A 1 192 ? 4.066 3.555 -3.136 1.00 94.38 192 SER A O 1
ATOM 1594 N N . ASN A 1 193 ? 3.214 1.878 -4.351 1.00 95.06 193 ASN A N 1
ATOM 1595 C CA . ASN A 1 193 ? 2.374 1.379 -3.259 1.00 95.06 193 ASN A CA 1
ATOM 1596 C C . ASN A 1 193 ? 3.193 0.867 -2.064 1.00 95.06 193 ASN A C 1
ATOM 1598 O O . ASN A 1 193 ? 2.794 1.079 -0.919 1.00 95.06 193 ASN A O 1
ATOM 1602 N N . THR A 1 194 ? 4.344 0.235 -2.301 1.00 97.00 194 THR A N 1
ATOM 1603 C CA . THR A 1 194 ? 5.228 -0.232 -1.220 1.00 97.00 194 THR A CA 1
ATOM 1604 C C . THR A 1 194 ? 5.804 0.947 -0.438 1.00 97.00 194 THR A C 1
ATOM 1606 O O . THR A 1 194 ? 5.712 0.972 0.790 1.00 97.00 194 THR A O 1
ATOM 1609 N N . LEU A 1 195 ? 6.325 1.959 -1.140 1.00 96.62 195 LEU A N 1
ATOM 1610 C CA . LEU A 1 195 ? 6.827 3.191 -0.527 1.00 96.62 195 LEU A CA 1
ATOM 1611 C C . LEU A 1 195 ? 5.717 3.935 0.215 1.00 96.62 195 LEU A C 1
ATOM 1613 O O . LEU A 1 195 ? 5.918 4.376 1.344 1.00 96.62 195 LEU A O 1
ATOM 1617 N N . ARG A 1 196 ? 4.516 4.019 -0.368 1.00 96.50 196 ARG A N 1
ATOM 1618 C CA . ARG A 1 196 ? 3.371 4.659 0.279 1.00 96.50 196 ARG A CA 1
ATOM 1619 C C . ARG A 1 196 ? 2.978 3.954 1.573 1.00 96.50 196 ARG A C 1
ATOM 1621 O O . ARG A 1 196 ? 2.740 4.634 2.567 1.00 96.50 196 ARG A O 1
ATOM 1628 N N . LEU A 1 197 ? 2.926 2.620 1.586 1.00 97.62 197 LEU A N 1
ATOM 1629 C CA . LEU A 1 197 ? 2.622 1.871 2.806 1.00 97.62 197 LEU A CA 1
ATOM 1630 C C . LEU A 1 197 ? 3.707 2.090 3.865 1.00 97.62 197 LEU A C 1
ATOM 1632 O O . LEU A 1 197 ? 3.381 2.341 5.021 1.00 97.62 197 LEU A O 1
ATOM 1636 N N . LEU A 1 198 ? 4.982 2.059 3.467 1.00 97.44 198 LEU A N 1
ATOM 1637 C CA . LEU A 1 198 ? 6.105 2.354 4.355 1.00 97.44 198 LEU A CA 1
ATOM 1638 C C . LEU A 1 198 ? 6.002 3.765 4.955 1.00 97.44 198 LEU A C 1
ATOM 1640 O O . LEU A 1 198 ? 6.188 3.934 6.159 1.00 97.44 198 LEU A O 1
ATOM 1644 N N . HIS A 1 199 ? 5.677 4.770 4.139 1.00 95.44 199 HIS A N 1
ATOM 1645 C CA . HIS A 1 199 ? 5.479 6.143 4.599 1.00 95.44 199 HIS A CA 1
ATOM 1646 C C . HIS A 1 199 ? 4.297 6.253 5.557 1.00 95.44 199 HIS A C 1
ATOM 1648 O O . HIS A 1 199 ? 4.450 6.868 6.603 1.00 95.44 199 HIS A O 1
ATOM 1654 N N . ASN A 1 200 ? 3.166 5.600 5.273 1.00 96.31 200 ASN A N 1
ATOM 1655 C CA . ASN A 1 200 ? 2.024 5.577 6.188 1.00 96.31 200 ASN A CA 1
ATOM 1656 C C . ASN A 1 200 ? 2.411 4.940 7.537 1.00 96.31 200 ASN A C 1
ATOM 1658 O O . ASN A 1 200 ? 2.123 5.495 8.593 1.00 96.31 200 ASN A O 1
ATOM 1662 N N . LEU A 1 201 ? 3.134 3.816 7.522 1.00 96.44 201 LEU A N 1
ATOM 1663 C CA . LEU A 1 201 ? 3.593 3.163 8.751 1.00 96.44 201 LEU A CA 1
ATOM 1664 C C . LEU A 1 201 ? 4.577 4.015 9.562 1.00 96.44 201 LEU A C 1
ATOM 1666 O O . LEU A 1 201 ? 4.645 3.826 10.770 1.00 96.44 201 LEU A O 1
ATOM 1670 N N . LYS A 1 202 ? 5.330 4.927 8.931 1.00 95.31 202 LYS A N 1
ATOM 1671 C CA . LYS A 1 202 ? 6.176 5.920 9.620 1.00 95.31 202 LYS A CA 1
ATOM 1672 C C . LYS A 1 202 ? 5.347 7.099 10.132 1.00 95.31 202 LYS A C 1
ATOM 1674 O O . LYS A 1 202 ? 5.358 7.384 11.321 1.00 95.31 202 LYS A O 1
ATOM 1679 N N . GLN A 1 203 ? 4.585 7.740 9.248 1.00 95.38 203 GLN A N 1
ATOM 1680 C CA . GLN A 1 203 ? 3.773 8.931 9.520 1.00 95.38 203 GLN A CA 1
ATOM 1681 C C . GLN A 1 203 ? 2.816 8.739 10.701 1.00 95.38 203 GLN A C 1
ATOM 1683 O O . GLN A 1 203 ? 2.610 9.650 11.502 1.00 95.38 203 GLN A O 1
ATOM 1688 N N . TYR A 1 204 ? 2.242 7.543 10.810 1.00 95.81 204 TYR A N 1
ATOM 1689 C CA . TYR A 1 204 ? 1.274 7.188 11.838 1.00 95.81 204 TYR A CA 1
ATOM 1690 C C . TYR A 1 204 ? 1.853 6.229 12.892 1.00 95.81 204 TYR A C 1
ATOM 1692 O O . TYR A 1 204 ? 1.081 5.614 13.623 1.00 95.81 204 TYR A O 1
ATOM 1700 N N . SER A 1 205 ? 3.182 6.089 13.009 1.00 93.56 205 SER A N 1
ATOM 1701 C CA . SER A 1 205 ? 3.796 5.200 14.015 1.00 93.56 205 SER A CA 1
ATOM 1702 C C . SER A 1 205 ? 3.624 5.691 15.453 1.00 93.56 205 SER A C 1
ATOM 1704 O O . SER A 1 205 ? 3.824 4.936 16.397 1.00 93.56 205 SER A O 1
ATOM 1706 N N . GLY A 1 206 ? 3.291 6.969 15.636 1.00 89.19 206 GLY A N 1
ATOM 1707 C CA . GLY A 1 206 ? 3.258 7.599 16.951 1.00 89.19 206 GLY A CA 1
ATOM 1708 C C . GLY A 1 206 ? 4.567 8.309 17.328 1.00 89.19 206 GLY A C 1
ATOM 1709 O O . GLY A 1 206 ? 4.557 9.115 18.266 1.00 89.19 206 GLY A O 1
ATOM 1710 N N . GLU A 1 207 ? 5.651 8.091 16.579 1.00 90.81 207 GLU A N 1
ATOM 1711 C CA . GLU A 1 207 ? 6.959 8.718 16.799 1.00 90.81 207 GLU A CA 1
ATOM 1712 C C . GLU A 1 207 ? 6.928 10.226 16.501 1.00 90.81 207 GLU A C 1
ATOM 1714 O O . GLU A 1 207 ? 6.309 10.677 15.539 1.00 90.81 207 GLU A O 1
ATOM 1719 N N . LYS A 1 208 ? 7.614 11.032 17.323 1.00 88.75 208 LYS A N 1
ATOM 1720 C CA . LYS A 1 208 ? 7.609 12.503 17.188 1.00 88.75 208 LYS A CA 1
ATOM 1721 C C . LYS A 1 208 ? 8.231 12.982 15.875 1.00 88.75 208 LYS A C 1
ATOM 1723 O O . LYS A 1 208 ? 7.716 13.920 15.280 1.00 88.75 208 LYS A O 1
ATOM 1728 N N . THR A 1 209 ? 9.280 12.303 15.419 1.00 91.12 209 THR A N 1
ATOM 1729 C CA . THR A 1 209 ? 10.020 12.598 14.180 1.00 91.12 209 THR A CA 1
ATOM 1730 C C . THR A 1 209 ? 9.143 12.556 12.931 1.00 91.12 209 THR A C 1
ATOM 1732 O O . THR A 1 209 ? 9.406 13.276 11.978 1.00 91.12 209 THR A O 1
ATOM 1735 N N . PHE A 1 210 ? 8.086 11.741 12.926 1.00 89.75 210 PHE A N 1
ATOM 1736 C CA . PHE A 1 210 ? 7.184 11.596 11.780 1.00 89.75 210 PHE A CA 1
ATOM 1737 C C . PHE A 1 210 ? 5.864 12.366 11.935 1.00 89.75 210 PHE A C 1
ATOM 1739 O O . PHE A 1 210 ? 4.987 12.256 11.080 1.00 89.75 210 PHE A O 1
ATOM 1746 N N . LYS A 1 211 ? 5.713 13.147 13.014 1.00 89.69 211 LYS A N 1
ATOM 1747 C CA . LYS A 1 211 ? 4.500 13.924 13.321 1.00 89.69 211 LYS A CA 1
ATOM 1748 C C . LYS A 1 211 ? 4.596 15.405 12.971 1.00 89.69 211 LYS A C 1
ATOM 1750 O O . LYS A 1 211 ? 3.583 16.094 13.048 1.00 89.69 211 LYS A O 1
ATOM 1755 N N . GLU A 1 212 ? 5.777 15.896 12.610 1.00 88.12 212 GLU A N 1
ATOM 1756 C CA . GLU A 1 212 ? 6.041 17.330 12.424 1.00 88.12 212 GLU A CA 1
ATOM 1757 C C . GLU A 1 212 ? 5.159 17.960 11.335 1.00 88.12 212 GLU A C 1
ATOM 1759 O O . GLU A 1 212 ? 4.652 19.064 11.519 1.00 88.12 212 GLU A O 1
ATOM 1764 N N . GLU A 1 213 ? 4.893 17.229 10.250 1.00 91.19 213 GLU A N 1
ATOM 1765 C CA . GLU A 1 213 ? 4.055 17.689 9.132 1.00 91.19 213 GLU A CA 1
ATOM 1766 C C . GLU A 1 213 ? 2.582 17.242 9.237 1.00 91.19 213 GLU A C 1
ATOM 1768 O O . GLU A 1 213 ? 1.771 17.522 8.351 1.00 91.19 213 GLU A O 1
ATOM 1773 N N . ASN A 1 214 ? 2.201 16.541 10.311 1.00 93.06 214 ASN A N 1
ATOM 1774 C CA . ASN A 1 214 ? 0.848 16.009 10.463 1.00 93.06 214 ASN A CA 1
ATOM 1775 C C . ASN A 1 214 ? -0.135 17.067 10.976 1.00 93.06 214 ASN A C 1
ATOM 1777 O O . ASN A 1 214 ? 0.099 17.765 11.962 1.00 93.06 214 ASN A O 1
ATOM 1781 N N . THR A 1 215 ? -1.329 17.082 10.388 1.00 93.06 215 THR A N 1
ATOM 1782 C CA . THR A 1 215 ? -2.496 17.778 10.945 1.00 93.06 215 THR A CA 1
ATOM 1783 C C . THR A 1 215 ? -2.938 17.158 12.277 1.00 93.06 215 THR A C 1
ATOM 1785 O O . THR A 1 215 ? -2.691 15.980 12.552 1.00 93.06 215 THR A O 1
ATOM 1788 N N . ALA A 1 216 ? -3.677 17.920 13.092 1.00 91.19 216 ALA A N 1
ATOM 1789 C CA . ALA A 1 216 ? -4.243 17.421 14.351 1.00 91.19 216 ALA A CA 1
ATOM 1790 C C . ALA A 1 216 ? -5.065 16.132 14.151 1.00 91.19 216 ALA A C 1
ATOM 1792 O O . ALA A 1 216 ? -4.860 15.147 14.856 1.00 91.19 216 ALA A O 1
ATOM 1793 N N . THR A 1 217 ? -5.901 16.094 13.109 1.00 89.62 217 THR A N 1
ATOM 1794 C CA . THR A 1 217 ? -6.705 14.919 12.745 1.00 89.62 217 THR A CA 1
ATOM 1795 C C . THR A 1 217 ? -5.874 13.718 12.295 1.00 89.62 217 THR A C 1
ATOM 1797 O O . THR A 1 217 ? -6.286 12.585 12.509 1.00 89.62 217 THR A O 1
ATOM 1800 N N . GLN A 1 218 ? -4.710 13.924 11.668 1.00 92.31 218 GLN A N 1
ATOM 1801 C CA . GLN A 1 218 ? -3.807 12.820 11.312 1.00 92.31 218 GLN A CA 1
ATOM 1802 C C . GLN A 1 218 ? -3.100 12.262 12.549 1.00 92.31 218 GLN A C 1
ATOM 1804 O O . GLN A 1 218 ? -2.930 11.052 12.667 1.00 92.31 218 GLN A O 1
ATOM 1809 N N . ASN A 1 219 ? -2.747 13.118 13.508 1.00 91.44 219 ASN A N 1
ATOM 1810 C CA . ASN A 1 219 ? -2.127 12.678 14.755 1.00 91.44 219 ASN A CA 1
ATOM 1811 C C . ASN A 1 219 ? -3.071 11.809 15.601 1.00 91.44 219 ASN A C 1
ATOM 1813 O O . ASN A 1 219 ? -2.618 10.811 16.165 1.00 91.44 219 ASN A O 1
ATOM 1817 N N . GLU A 1 220 ? -4.373 12.112 15.609 1.00 91.31 220 GLU A N 1
ATOM 1818 C CA . GLU A 1 220 ? -5.426 11.266 16.206 1.00 91.31 220 GLU A CA 1
ATOM 1819 C C . GLU A 1 220 ? -5.537 9.878 15.552 1.00 91.31 220 GLU A C 1
ATOM 1821 O O . GLU A 1 220 ? -6.129 8.965 16.120 1.00 91.31 220 GLU A O 1
ATOM 1826 N N . GLN A 1 221 ? -4.982 9.709 14.350 1.00 92.31 221 GLN A N 1
ATOM 1827 C CA . GLN A 1 221 ? -5.034 8.465 13.590 1.00 92.31 221 GLN A CA 1
ATOM 1828 C C . GLN A 1 221 ? -3.783 7.587 13.747 1.00 92.31 221 GLN A C 1
ATOM 1830 O O . GLN A 1 221 ? -3.665 6.576 13.054 1.00 92.31 221 GLN A O 1
ATOM 1835 N N . SER A 1 222 ? -2.864 7.947 14.644 1.00 93.56 222 SER A N 1
ATOM 1836 C CA . SER A 1 222 ? -1.660 7.151 14.914 1.00 93.56 222 SER A CA 1
ATOM 1837 C C . SER A 1 222 ? -2.005 5.749 15.436 1.00 93.56 222 SER A C 1
ATOM 1839 O O . SER A 1 222 ? -3.063 5.540 16.026 1.00 93.56 222 SER A O 1
ATOM 1841 N N . LEU A 1 223 ? -1.100 4.797 15.228 1.00 93.25 223 LEU A N 1
ATOM 1842 C CA . LEU A 1 223 ? -1.132 3.499 15.898 1.00 93.25 223 LEU A CA 1
ATOM 1843 C C . LEU A 1 223 ? -0.831 3.684 17.391 1.00 93.25 223 LEU A C 1
ATOM 1845 O O . LEU A 1 223 ? -0.082 4.591 17.773 1.00 93.25 223 LEU A O 1
ATOM 1849 N N . HIS A 1 224 ? -1.429 2.840 18.227 1.00 90.31 224 HIS A N 1
ATOM 1850 C CA . HIS A 1 224 ? -1.329 2.953 19.681 1.00 90.31 224 HIS A CA 1
ATOM 1851 C C . HIS A 1 224 ? -0.813 1.686 20.364 1.00 90.31 224 HIS A C 1
ATOM 1853 O O . HIS A 1 224 ? -0.158 1.808 21.398 1.00 90.31 224 HIS A O 1
ATOM 1859 N N . ASN A 1 225 ? -1.094 0.499 19.818 1.00 91.31 225 ASN A N 1
ATOM 1860 C CA . ASN A 1 225 ? -0.833 -0.768 20.505 1.00 91.31 225 ASN A CA 1
ATOM 1861 C C . ASN A 1 225 ? 0.392 -1.505 19.951 1.00 91.31 225 ASN A C 1
ATOM 1863 O O . ASN A 1 225 ? 1.151 -2.092 20.720 1.00 91.31 225 ASN A O 1
ATOM 1867 N N . PHE A 1 226 ? 0.607 -1.469 18.635 1.00 92.88 226 PHE A N 1
ATOM 1868 C CA . PHE A 1 226 ? 1.656 -2.240 17.973 1.00 92.88 226 PHE A CA 1
ATOM 1869 C C . PHE A 1 226 ? 2.824 -1.382 17.493 1.00 92.88 226 PHE A C 1
ATOM 1871 O O . PHE A 1 226 ? 2.640 -0.393 16.781 1.00 92.88 226 PHE A O 1
ATOM 1878 N N . ASP A 1 227 ? 4.045 -1.839 17.784 1.00 93.56 227 ASP A N 1
ATOM 1879 C CA . ASP A 1 227 ? 5.236 -1.367 17.084 1.00 93.56 227 ASP A CA 1
ATOM 1880 C C . ASP A 1 227 ? 5.501 -2.229 15.844 1.00 93.56 227 ASP A C 1
ATOM 1882 O O . ASP A 1 227 ? 5.802 -3.418 15.926 1.00 93.56 227 ASP A O 1
ATOM 1886 N N . LEU A 1 228 ? 5.405 -1.607 14.670 1.00 94.75 228 LEU A N 1
ATOM 1887 C CA . LEU A 1 228 ? 5.610 -2.253 13.375 1.00 94.75 228 LEU A CA 1
ATOM 1888 C C . LEU A 1 228 ? 7.008 -1.987 12.786 1.00 94.75 228 LEU A C 1
ATOM 1890 O O . LEU A 1 228 ? 7.179 -2.081 11.570 1.00 94.75 228 LEU A O 1
ATOM 1894 N N . SER A 1 229 ? 8.006 -1.648 13.612 1.00 94.88 229 SER A N 1
ATOM 1895 C CA . SER A 1 229 ? 9.388 -1.348 13.191 1.00 94.88 229 SER A CA 1
ATOM 1896 C C . SER A 1 229 ? 10.004 -2.425 12.293 1.00 94.88 229 SER A C 1
ATOM 1898 O O . SER A 1 229 ? 10.562 -2.105 11.243 1.00 94.88 229 SER A O 1
ATOM 1900 N N . GLU A 1 230 ? 9.835 -3.702 12.636 1.00 95.75 230 GLU A N 1
ATOM 1901 C CA . GLU A 1 230 ? 10.349 -4.815 11.825 1.00 95.75 230 GLU A CA 1
ATOM 1902 C C . GLU A 1 230 ? 9.681 -4.879 10.446 1.00 95.75 230 GLU A C 1
ATOM 1904 O O . GLU A 1 230 ? 10.353 -5.024 9.424 1.00 95.75 230 GLU A O 1
ATOM 1909 N N . TYR A 1 231 ? 8.362 -4.670 10.381 1.00 96.88 231 TYR A N 1
ATOM 1910 C CA . TYR A 1 231 ? 7.651 -4.588 9.104 1.00 96.88 231 TYR A CA 1
ATOM 1911 C C . TYR A 1 231 ? 8.090 -3.377 8.278 1.00 96.88 231 TYR A C 1
ATOM 1913 O O . TYR A 1 231 ? 8.166 -3.484 7.053 1.00 96.88 231 TYR A O 1
ATOM 1921 N N . ARG A 1 232 ? 8.422 -2.242 8.914 1.00 97.19 232 ARG A N 1
ATOM 1922 C CA . ARG A 1 232 ? 8.993 -1.079 8.211 1.00 97.19 232 ARG A CA 1
ATOM 1923 C C . ARG A 1 232 ? 10.323 -1.443 7.549 1.00 97.19 232 ARG A C 1
ATOM 1925 O O . ARG A 1 232 ? 10.522 -1.079 6.391 1.00 97.19 232 ARG A O 1
ATOM 1932 N N . GLN A 1 233 ? 11.188 -2.201 8.225 1.00 97.62 233 GLN A N 1
ATOM 1933 C CA . GLN A 1 233 ? 12.439 -2.682 7.631 1.00 97.62 233 GLN A CA 1
ATOM 1934 C C . GLN A 1 233 ? 12.178 -3.628 6.451 1.00 97.62 233 GLN A C 1
ATOM 1936 O O . GLN A 1 233 ? 12.693 -3.399 5.360 1.00 97.62 233 GLN A O 1
ATOM 1941 N N . VAL A 1 234 ? 11.301 -4.624 6.619 1.00 97.81 234 VAL A N 1
ATOM 1942 C CA . VAL A 1 234 ? 10.962 -5.579 5.546 1.00 97.81 234 VAL A CA 1
ATOM 1943 C C . VAL A 1 234 ? 10.384 -4.875 4.312 1.00 97.81 234 VAL A C 1
ATOM 1945 O O . VAL A 1 234 ? 10.710 -5.235 3.179 1.00 97.81 234 VAL A O 1
ATOM 1948 N N . LEU A 1 235 ? 9.530 -3.864 4.506 1.00 97.50 235 LEU A N 1
ATOM 1949 C CA . LEU A 1 235 ? 8.990 -3.052 3.413 1.00 97.50 235 LEU A CA 1
ATOM 1950 C C . LEU A 1 235 ? 10.064 -2.181 2.755 1.00 97.50 235 LEU A C 1
ATOM 1952 O O . LEU A 1 235 ? 10.030 -2.019 1.539 1.00 97.50 235 LEU A O 1
ATOM 1956 N N . SER A 1 236 ? 11.016 -1.652 3.527 1.00 97.94 236 SER A N 1
ATOM 1957 C CA . SER A 1 236 ? 12.164 -0.907 3.000 1.00 97.94 236 SER A CA 1
ATOM 1958 C C . SER A 1 236 ? 13.039 -1.791 2.110 1.00 97.94 236 SER A C 1
ATOM 1960 O O . SER A 1 236 ? 13.329 -1.422 0.973 1.00 97.94 236 SER A O 1
ATOM 1962 N N . ASP A 1 237 ? 13.384 -2.992 2.572 1.00 97.88 237 ASP A N 1
ATOM 1963 C CA . ASP A 1 237 ? 14.177 -3.950 1.794 1.00 97.88 237 ASP A CA 1
ATOM 1964 C C . ASP A 1 237 ? 13.435 -4.382 0.523 1.00 97.88 237 ASP A C 1
ATOM 1966 O O . ASP A 1 237 ? 14.018 -4.471 -0.560 1.00 97.88 237 ASP A O 1
ATOM 1970 N N . MET A 1 238 ? 12.117 -4.594 0.625 1.00 97.25 238 MET A N 1
ATOM 1971 C CA . MET A 1 238 ? 11.275 -4.882 -0.534 1.00 97.25 238 MET A CA 1
ATOM 1972 C C . MET A 1 238 ? 11.228 -3.703 -1.513 1.00 97.25 238 MET A C 1
ATOM 1974 O O . MET A 1 238 ? 11.310 -3.930 -2.717 1.00 97.25 238 MET A O 1
ATOM 1978 N N . ALA A 1 239 ? 11.135 -2.461 -1.034 1.00 97.12 239 ALA A N 1
ATOM 1979 C CA . ALA A 1 239 ? 11.155 -1.277 -1.889 1.00 97.12 239 ALA A CA 1
ATOM 1980 C C . ALA A 1 239 ? 12.486 -1.148 -2.641 1.00 97.12 239 ALA A C 1
ATOM 1982 O O . ALA A 1 239 ? 12.472 -0.916 -3.847 1.00 97.12 239 ALA A O 1
ATOM 1983 N N . ILE A 1 240 ? 13.621 -1.374 -1.969 1.00 97.44 240 ILE A N 1
ATOM 1984 C CA . ILE A 1 240 ? 14.956 -1.378 -2.593 1.00 97.44 240 ILE A CA 1
ATOM 1985 C C . ILE A 1 240 ? 15.052 -2.474 -3.660 1.00 97.44 240 ILE A C 1
ATOM 1987 O O . ILE A 1 240 ? 15.557 -2.235 -4.760 1.00 97.44 240 ILE A O 1
ATOM 1991 N N . TRP A 1 241 ? 14.537 -3.668 -3.364 1.00 96.31 241 TRP A N 1
ATOM 1992 C CA . TRP A 1 241 ? 14.508 -4.777 -4.315 1.00 96.31 241 TRP A CA 1
ATOM 1993 C C . TRP A 1 241 ? 13.686 -4.443 -5.571 1.00 96.31 241 TRP A C 1
ATOM 1995 O O . TRP A 1 241 ? 14.180 -4.623 -6.685 1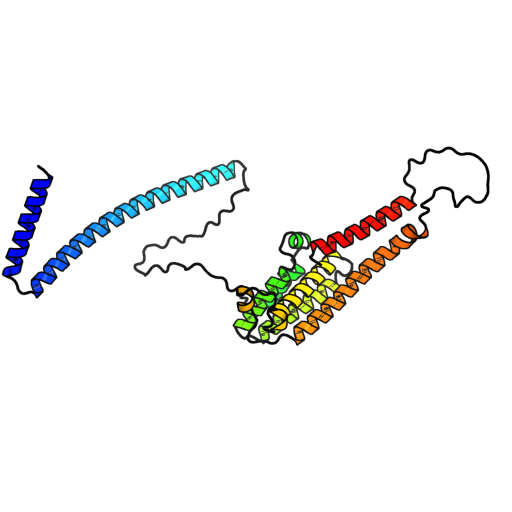.00 96.31 241 TRP A O 1
ATOM 2005 N N . ILE A 1 242 ? 12.470 -3.903 -5.410 1.00 95.75 242 ILE A N 1
ATOM 2006 C CA . ILE A 1 242 ? 11.623 -3.489 -6.543 1.00 95.75 242 ILE A CA 1
ATOM 2007 C C . ILE A 1 242 ? 12.281 -2.334 -7.310 1.00 95.75 242 ILE A C 1
ATOM 2009 O O . ILE A 1 242 ? 12.323 -2.368 -8.535 1.00 95.75 242 ILE A O 1
ATOM 2013 N N . TYR A 1 243 ? 12.835 -1.339 -6.613 1.00 96.00 243 TYR A N 1
ATOM 2014 C CA . TYR A 1 243 ? 13.547 -0.215 -7.225 1.00 96.00 243 TYR A CA 1
ATOM 2015 C C . TYR A 1 243 ? 14.695 -0.696 -8.115 1.00 96.00 243 TYR A C 1
ATOM 2017 O O . TYR A 1 243 ? 14.796 -0.298 -9.272 1.00 96.00 243 TYR A O 1
ATOM 2025 N N . THR A 1 244 ? 15.512 -1.620 -7.608 1.00 94.88 244 THR A N 1
ATOM 2026 C CA . THR A 1 244 ? 16.624 -2.203 -8.371 1.00 94.88 244 THR A CA 1
ATOM 2027 C C . THR A 1 244 ? 16.117 -2.911 -9.630 1.00 94.88 244 THR A C 1
ATOM 2029 O O . THR A 1 244 ? 16.723 -2.786 -10.692 1.00 94.88 244 THR A O 1
ATOM 2032 N N . ALA A 1 245 ? 14.980 -3.611 -9.542 1.00 92.62 245 ALA A N 1
ATOM 2033 C CA . ALA A 1 245 ? 14.348 -4.240 -10.700 1.00 92.62 245 ALA A CA 1
ATOM 2034 C C . ALA A 1 245 ? 13.859 -3.212 -11.740 1.00 92.62 245 ALA A C 1
ATOM 2036 O O . ALA A 1 245 ? 14.071 -3.423 -12.932 1.00 92.62 245 ALA A O 1
ATOM 2037 N N . VAL A 1 246 ? 13.267 -2.090 -11.306 1.00 93.12 246 VAL A N 1
ATOM 2038 C CA . VAL A 1 246 ? 12.858 -0.989 -12.201 1.00 93.12 246 VAL A CA 1
ATOM 2039 C C . VAL A 1 246 ? 14.069 -0.399 -12.919 1.00 93.12 246 VAL A C 1
ATOM 2041 O O . VAL A 1 246 ? 14.055 -0.300 -14.145 1.00 93.12 246 VAL A O 1
ATOM 2044 N N . ILE A 1 247 ? 15.127 -0.049 -12.179 1.00 93.25 247 ILE A N 1
ATOM 2045 C CA . ILE A 1 247 ? 16.342 0.543 -12.755 1.00 93.25 247 ILE A CA 1
ATOM 2046 C C . ILE A 1 247 ? 16.974 -0.400 -13.772 1.00 93.25 247 ILE A C 1
ATOM 2048 O O . ILE A 1 247 ? 17.267 0.023 -14.885 1.00 93.25 247 ILE A O 1
ATOM 2052 N N . ARG A 1 248 ? 17.103 -1.684 -13.433 1.00 92.00 248 ARG A N 1
ATOM 2053 C CA . ARG A 1 248 ? 17.649 -2.687 -1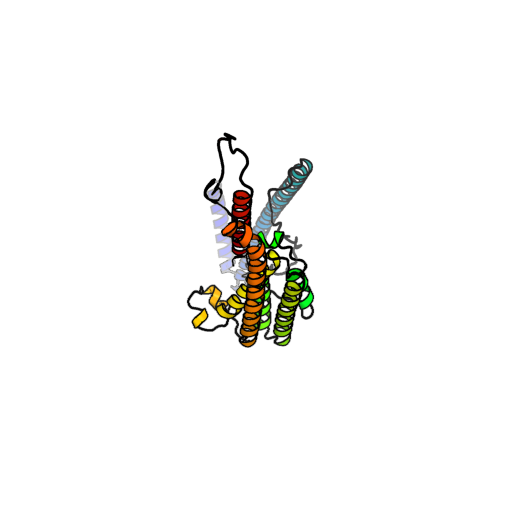4.347 1.00 92.00 248 ARG A CA 1
ATOM 2054 C C . ARG A 1 248 ? 16.813 -2.830 -15.622 1.00 92.00 248 ARG A C 1
ATOM 2056 O O . ARG A 1 248 ? 17.373 -2.888 -16.709 1.00 92.00 248 ARG A O 1
ATOM 2063 N N . HIS A 1 249 ? 15.483 -2.844 -15.514 1.00 90.12 249 HIS A N 1
ATOM 2064 C CA . HIS A 1 249 ? 14.606 -2.911 -16.687 1.00 90.12 249 HIS A CA 1
ATOM 2065 C C . HIS A 1 249 ? 14.763 -1.678 -17.592 1.00 90.12 249 HIS A C 1
ATOM 2067 O O . HIS A 1 249 ? 14.806 -1.796 -18.818 1.00 90.12 249 HIS A O 1
ATOM 2073 N N . MET A 1 250 ? 14.854 -0.485 -16.995 1.00 90.81 250 MET A N 1
ATOM 2074 C CA . MET A 1 250 ? 15.102 0.756 -17.733 1.00 90.81 250 MET A CA 1
ATOM 2075 C C . MET A 1 250 ? 16.481 0.735 -18.401 1.00 90.81 250 MET A C 1
ATOM 2077 O O . MET A 1 250 ? 16.588 1.092 -19.571 1.00 90.81 250 MET A O 1
ATOM 2081 N N . GLU A 1 251 ? 17.516 0.279 -17.695 1.00 90.88 251 GLU A N 1
ATOM 2082 C CA . GLU A 1 251 ? 18.882 0.151 -18.209 1.00 90.88 251 GLU A CA 1
ATOM 2083 C C . GLU A 1 251 ? 18.950 -0.799 -19.409 1.00 90.88 251 GLU A C 1
ATOM 2085 O O . GLU A 1 251 ? 19.446 -0.404 -20.461 1.00 90.88 251 GLU A O 1
ATOM 2090 N N . GLU A 1 252 ? 18.386 -2.006 -19.301 1.00 90.19 252 GLU A N 1
ATOM 2091 C CA . GLU A 1 252 ? 18.384 -3.004 -20.379 1.00 90.19 252 GLU A CA 1
ATOM 2092 C C . GLU A 1 252 ? 17.708 -2.460 -21.653 1.00 90.19 252 GLU A C 1
ATOM 2094 O O . GLU A 1 252 ? 18.220 -2.637 -22.763 1.00 90.19 252 GLU A O 1
ATOM 2099 N N . LYS A 1 253 ? 16.592 -1.732 -21.510 1.00 88.00 253 LYS A N 1
ATOM 2100 C CA . LYS A 1 253 ? 15.901 -1.091 -22.642 1.00 88.00 253 LYS A CA 1
ATOM 2101 C C . LYS A 1 253 ? 16.669 0.088 -23.228 1.00 88.00 253 LYS A C 1
ATOM 2103 O O . LYS A 1 253 ? 16.713 0.242 -24.451 1.00 88.00 253 LYS A O 1
ATOM 2108 N N . LEU A 1 254 ? 17.265 0.926 -22.381 1.00 88.31 254 LEU A N 1
ATOM 2109 C CA . LEU A 1 254 ? 18.051 2.069 -22.838 1.00 88.31 254 LEU A CA 1
ATOM 2110 C C . LEU A 1 254 ? 19.330 1.613 -23.527 1.00 88.31 254 LEU A C 1
ATOM 2112 O O . LEU A 1 254 ? 19.656 2.155 -24.576 1.00 88.31 254 LEU A O 1
ATOM 2116 N N . GLN A 1 255 ? 20.016 0.592 -23.015 1.00 86.12 255 GLN A N 1
ATOM 2117 C CA . GLN A 1 255 ? 21.263 0.086 -23.586 1.00 86.12 255 GLN A CA 1
ATOM 2118 C C . GLN A 1 255 ? 21.083 -0.383 -25.038 1.00 86.12 255 GLN A C 1
ATOM 2120 O O . GLN A 1 255 ? 21.919 -0.074 -25.887 1.00 86.12 255 GLN A O 1
ATOM 2125 N N . GLN A 1 256 ? 19.964 -1.046 -25.352 1.00 84.00 256 GLN A N 1
ATOM 2126 C CA . GLN A 1 256 ? 19.632 -1.470 -26.721 1.00 84.00 256 GLN A CA 1
ATOM 2127 C C . GLN A 1 256 ? 19.450 -0.294 -27.693 1.00 84.00 256 GLN A C 1
ATOM 2129 O O . GLN A 1 256 ? 19.722 -0.429 -28.884 1.00 84.00 256 GLN A O 1
ATOM 2134 N N . LYS A 1 257 ? 18.985 0.859 -27.198 1.00 82.31 257 LYS A N 1
ATOM 2135 C CA . LYS A 1 257 ? 18.717 2.060 -28.006 1.00 82.31 257 LYS A CA 1
ATOM 2136 C C . LYS A 1 257 ? 19.868 3.068 -27.985 1.00 82.31 257 LYS A C 1
ATOM 2138 O O . LYS A 1 257 ? 19.997 3.848 -28.921 1.00 82.31 257 LYS A O 1
ATOM 2143 N N . ALA A 1 258 ? 20.702 3.052 -26.949 1.00 80.88 258 ALA A N 1
ATOM 2144 C CA . ALA A 1 258 ? 21.759 4.029 -26.722 1.00 80.88 258 ALA A CA 1
ATOM 2145 C C . ALA A 1 258 ? 22.903 3.900 -27.731 1.00 80.88 258 ALA A C 1
ATOM 2147 O O . ALA A 1 258 ? 23.373 4.917 -28.231 1.00 80.88 258 ALA A O 1
ATOM 2148 N N . VAL A 1 259 ? 23.333 2.677 -28.069 1.00 77.31 259 VAL A N 1
ATOM 2149 C CA . VAL A 1 259 ? 24.445 2.478 -29.017 1.00 77.31 259 VAL A CA 1
ATOM 2150 C C . VAL A 1 259 ? 24.102 3.042 -30.409 1.00 77.31 259 VAL A C 1
ATOM 2152 O O . VAL A 1 259 ? 24.840 3.920 -30.861 1.00 77.31 259 VAL A O 1
ATOM 2155 N N . PRO A 1 260 ? 22.962 2.689 -31.043 1.00 75.19 260 PRO A N 1
ATOM 2156 C CA . PRO A 1 260 ? 22.598 3.265 -32.341 1.00 75.19 260 PRO A CA 1
ATOM 2157 C C . PRO A 1 260 ? 22.297 4.770 -32.281 1.00 75.19 260 PRO A C 1
ATOM 2159 O O . PRO A 1 260 ? 22.649 5.517 -33.188 1.00 75.19 260 PRO A O 1
ATOM 2162 N N . ALA A 1 261 ? 21.662 5.239 -31.201 1.00 74.12 261 ALA A N 1
ATOM 2163 C CA . ALA A 1 261 ? 21.213 6.628 -31.099 1.00 74.12 261 ALA A CA 1
ATOM 2164 C C . ALA A 1 261 ? 22.314 7.628 -30.718 1.00 74.12 261 ALA A C 1
ATOM 2166 O O . ALA A 1 261 ? 22.213 8.796 -31.082 1.00 74.12 261 ALA A O 1
ATOM 2167 N N . ILE A 1 262 ? 23.325 7.205 -29.952 1.00 76.12 262 ILE A N 1
ATOM 2168 C CA . ILE A 1 262 ? 24.353 8.102 -29.399 1.00 76.12 262 ILE A CA 1
ATOM 2169 C C . ILE A 1 262 ? 25.690 7.932 -30.122 1.00 76.12 262 ILE A C 1
ATOM 2171 O O . ILE A 1 262 ? 26.370 8.925 -30.363 1.00 76.12 262 ILE A O 1
ATOM 2175 N N . LEU A 1 263 ? 26.083 6.699 -30.461 1.00 72.06 263 LEU A N 1
ATOM 2176 C CA . LEU A 1 263 ? 27.403 6.422 -31.044 1.00 72.06 263 LEU A CA 1
ATOM 2177 C C . LEU A 1 263 ? 27.376 6.364 -32.573 1.00 72.06 263 LEU A C 1
ATOM 2179 O O . LEU A 1 263 ? 28.334 6.790 -33.211 1.00 72.06 263 LEU A O 1
ATOM 2183 N N . GLU A 1 264 ? 26.293 5.856 -33.161 1.00 71.19 264 GLU A N 1
ATOM 2184 C CA . GLU A 1 264 ? 26.162 5.701 -34.619 1.00 71.19 264 GLU A CA 1
ATOM 2185 C C . GLU A 1 264 ? 25.461 6.902 -35.282 1.00 71.19 264 GLU A C 1
ATOM 2187 O O . GLU A 1 264 ? 25.435 7.017 -36.509 1.00 71.19 264 GLU A O 1
ATOM 2192 N N . HIS A 1 265 ? 24.915 7.827 -34.485 1.00 66.94 265 HIS A N 1
ATOM 2193 C CA . HIS A 1 265 ? 24.248 9.022 -34.984 1.00 66.94 265 HIS A CA 1
ATOM 2194 C C . HIS A 1 265 ? 25.245 10.083 -35.474 1.00 66.94 265 HIS A C 1
ATOM 2196 O O . HIS A 1 265 ? 25.738 10.909 -34.702 1.00 66.94 265 HIS A O 1
ATOM 2202 N N . GLU A 1 266 ? 25.473 10.151 -36.787 1.00 64.81 266 GLU A N 1
ATOM 2203 C CA . GLU A 1 266 ? 26.078 11.337 -37.403 1.00 64.81 266 GLU A CA 1
ATOM 2204 C C . GLU A 1 266 ? 25.071 12.498 -37.415 1.00 64.81 266 GLU A C 1
ATOM 2206 O O . GLU A 1 266 ? 24.133 12.526 -38.207 1.00 64.81 266 GLU A O 1
ATOM 2211 N N . ALA A 1 267 ? 25.281 13.482 -36.535 1.00 62.06 267 ALA A N 1
ATOM 2212 C CA . ALA A 1 267 ? 24.495 14.721 -36.503 1.00 62.06 267 ALA A CA 1
ATOM 2213 C C . ALA A 1 267 ? 24.880 15.716 -37.612 1.00 62.06 267 ALA A C 1
ATOM 2215 O O . ALA A 1 267 ? 24.185 16.706 -37.831 1.00 62.06 267 ALA A O 1
ATOM 2216 N N . ILE A 1 268 ? 26.003 15.475 -38.290 1.00 61.69 268 ILE A N 1
ATOM 2217 C CA . ILE A 1 268 ? 26.535 16.345 -39.333 1.00 61.69 268 ILE A CA 1
ATOM 2218 C C . ILE A 1 268 ? 26.665 15.512 -40.604 1.00 61.69 268 ILE A C 1
ATOM 2220 O O . ILE A 1 268 ? 27.601 14.724 -40.747 1.00 61.69 268 ILE A O 1
ATOM 2224 N N . SER A 1 269 ? 25.734 15.698 -41.537 1.00 54.06 269 SER A N 1
ATOM 2225 C CA . SER A 1 269 ? 25.812 15.071 -42.855 1.00 54.06 269 SER A CA 1
ATOM 2226 C C . SER A 1 269 ? 27.096 15.506 -43.576 1.00 54.06 269 SER A C 1
ATOM 2228 O O . SER A 1 269 ? 27.280 16.687 -43.868 1.00 54.06 269 SER A O 1
ATOM 2230 N N . GLY A 1 270 ? 27.980 14.548 -43.883 1.00 58.47 270 GLY A N 1
ATOM 2231 C CA . GLY A 1 270 ? 29.123 14.741 -44.790 1.00 58.47 270 GLY A CA 1
ATOM 2232 C C . GLY A 1 270 ? 30.530 14.751 -44.175 1.00 58.47 270 GLY A C 1
ATOM 2233 O O . GLY A 1 270 ? 31.488 14.973 -44.915 1.00 58.47 270 GLY A O 1
ATOM 2234 N N . LEU A 1 271 ? 30.704 14.485 -42.874 1.00 56.62 271 LEU A N 1
ATOM 2235 C CA . LEU A 1 271 ? 32.043 14.394 -42.259 1.00 56.62 271 LEU A CA 1
ATOM 2236 C C . LEU A 1 271 ? 32.727 13.026 -42.457 1.00 56.62 271 LEU A C 1
ATOM 2238 O O . LEU A 1 271 ? 33.954 12.971 -42.539 1.00 56.62 271 LEU A O 1
ATOM 2242 N N . SER A 1 272 ? 31.964 11.941 -42.624 1.00 52.16 272 SER A N 1
ATOM 2243 C CA . SER A 1 272 ? 32.495 10.588 -42.874 1.00 52.16 272 SER A CA 1
ATOM 2244 C C . SER A 1 272 ? 33.058 10.360 -44.293 1.00 52.16 272 SER A C 1
ATOM 2246 O O . SER A 1 272 ? 33.893 9.476 -44.503 1.00 52.16 272 SER A O 1
ATOM 2248 N N . THR A 1 273 ? 32.727 11.189 -45.293 1.00 50.91 273 THR A N 1
ATOM 2249 C CA . THR A 1 273 ? 33.248 11.020 -46.667 1.00 50.91 273 THR A CA 1
ATOM 2250 C C . THR A 1 273 ? 34.637 11.635 -46.866 1.00 50.91 273 THR A C 1
ATOM 2252 O O . THR A 1 273 ? 34.873 12.468 -47.744 1.00 50.91 273 THR A O 1
ATOM 2255 N N . GLY A 1 274 ? 35.606 11.172 -46.082 1.00 56.41 274 GLY A N 1
ATOM 2256 C CA . GLY A 1 274 ? 37.016 11.283 -46.423 1.00 56.41 274 GLY A CA 1
ATOM 2257 C C . GLY A 1 274 ? 37.353 10.351 -47.591 1.00 56.41 274 GLY A C 1
ATOM 2258 O O . GLY A 1 274 ? 37.640 9.179 -47.375 1.00 56.41 274 GLY A O 1
ATOM 2259 N N . LYS A 1 275 ? 37.406 10.918 -48.807 1.00 52.19 275 LYS A N 1
ATOM 2260 C CA . LYS A 1 275 ? 37.889 10.350 -50.094 1.00 52.19 275 LYS A CA 1
ATOM 2261 C C . LYS A 1 275 ? 36.831 9.700 -51.005 1.00 52.19 275 LYS A C 1
ATOM 2263 O O . LYS A 1 275 ? 36.744 8.482 -51.087 1.00 52.19 275 LYS A O 1
ATOM 2268 N N . ARG A 1 276 ? 36.195 10.517 -51.856 1.00 46.47 276 ARG A N 1
ATOM 2269 C CA . ARG A 1 276 ? 36.290 10.482 -53.342 1.00 46.47 276 ARG A CA 1
ATOM 2270 C C . ARG A 1 276 ? 35.090 11.190 -53.983 1.00 46.47 276 ARG A C 1
ATOM 2272 O O . ARG A 1 276 ? 33.968 10.741 -53.851 1.00 46.47 276 ARG A O 1
ATOM 2279 N N . GLY A 1 277 ? 35.394 12.221 -54.773 1.00 45.12 277 GLY A N 1
ATOM 2280 C CA . GLY A 1 277 ? 34.772 12.458 -56.079 1.00 45.12 277 GLY A CA 1
ATOM 2281 C C . GLY A 1 277 ? 33.295 12.863 -56.147 1.00 45.12 277 GLY A C 1
ATOM 2282 O O . GLY A 1 277 ? 32.428 12.010 -56.181 1.00 45.12 277 GLY A O 1
ATOM 2283 N N . ARG A 1 278 ? 33.089 14.164 -56.394 1.00 48.69 278 ARG A N 1
ATOM 2284 C CA . ARG A 1 278 ? 32.124 14.760 -57.344 1.00 48.69 278 ARG A CA 1
ATOM 2285 C C . ARG A 1 278 ? 30.630 14.396 -57.204 1.00 48.69 278 ARG A C 1
ATOM 2287 O O . ARG A 1 278 ? 30.198 13.334 -57.616 1.00 48.69 278 ARG A O 1
ATOM 2294 N N . ALA A 1 279 ? 29.872 15.427 -56.821 1.00 50.47 279 ALA A N 1
ATOM 2295 C CA . ALA A 1 279 ? 28.520 15.770 -57.276 1.00 50.47 279 ALA A CA 1
ATOM 2296 C C . ALA A 1 279 ? 27.434 14.678 -57.214 1.00 50.47 279 ALA A C 1
ATOM 2298 O O . ALA A 1 279 ? 27.270 13.895 -58.144 1.00 50.47 279 ALA A O 1
ATOM 2299 N N . ALA A 1 280 ? 26.572 14.766 -56.199 1.00 38.56 280 ALA A N 1
ATOM 2300 C CA . ALA A 1 280 ? 25.169 14.387 -56.335 1.00 38.56 280 ALA A CA 1
ATOM 2301 C C . ALA A 1 280 ? 24.308 15.287 -55.439 1.00 38.56 280 ALA A C 1
ATOM 2303 O O . ALA A 1 280 ? 24.346 15.205 -54.215 1.00 38.56 280 ALA A O 1
ATOM 2304 N N . SER A 1 281 ? 23.557 16.182 -56.074 1.00 52.25 281 SER A N 1
ATOM 2305 C CA . SER A 1 281 ? 22.422 16.882 -55.490 1.00 52.25 281 SER A CA 1
ATOM 2306 C C . SER A 1 281 ? 21.261 15.898 -55.367 1.00 52.25 281 SER A C 1
ATOM 2308 O O . SER A 1 281 ? 20.590 15.595 -56.349 1.00 52.25 281 SER A O 1
ATOM 2310 N N . VAL A 1 282 ? 21.015 15.401 -54.157 1.00 41.75 282 VAL A N 1
ATOM 2311 C CA . VAL A 1 282 ? 19.747 14.755 -53.808 1.00 41.75 282 VAL A CA 1
ATOM 2312 C C . VAL A 1 282 ? 19.213 15.463 -52.575 1.00 41.75 282 VAL A C 1
ATOM 2314 O O . VAL A 1 282 ? 19.865 15.532 -51.540 1.00 41.75 282 VAL A O 1
ATOM 2317 N N . ILE A 1 283 ? 18.044 16.066 -52.756 1.00 43.88 283 ILE A N 1
ATOM 2318 C CA . ILE A 1 283 ? 17.243 16.720 -51.730 1.00 43.88 283 ILE A CA 1
ATOM 2319 C C . ILE A 1 283 ? 16.902 15.669 -50.670 1.00 43.88 283 ILE A C 1
ATOM 2321 O O . ILE A 1 283 ? 16.112 14.755 -50.912 1.00 43.88 283 ILE A O 1
ATOM 2325 N N . ASP A 1 284 ? 17.529 15.808 -49.508 1.00 44.94 284 ASP A N 1
ATOM 2326 C CA . ASP A 1 284 ? 17.378 14.927 -48.357 1.00 44.94 284 ASP A CA 1
ATOM 2327 C C . ASP A 1 284 ? 16.041 15.245 -47.663 1.00 44.94 284 ASP A C 1
ATOM 2329 O O . ASP A 1 284 ? 15.937 16.090 -46.778 1.00 44.94 284 ASP A O 1
ATOM 2333 N N . THR A 1 285 ? 14.963 14.648 -48.173 1.00 45.97 285 THR A N 1
ATOM 2334 C CA . THR A 1 285 ? 13.605 14.717 -47.590 1.00 45.97 285 THR A CA 1
ATOM 2335 C C . THR A 1 285 ? 13.241 13.444 -46.830 1.00 45.97 285 THR A C 1
ATOM 2337 O O . THR A 1 285 ? 12.114 13.299 -46.358 1.00 45.97 285 THR A O 1
ATOM 2340 N N . VAL A 1 286 ? 14.189 12.517 -46.676 1.00 48.94 286 VAL A N 1
ATOM 2341 C CA . VAL A 1 286 ? 14.004 11.295 -45.894 1.00 48.94 286 VAL A CA 1
ATOM 2342 C C . VAL A 1 286 ? 14.737 11.488 -44.568 1.00 48.94 286 VAL A C 1
ATOM 2344 O O . VAL A 1 286 ? 15.941 11.716 -44.594 1.00 48.94 286 VAL A O 1
ATOM 2347 N N . PRO A 1 287 ? 14.065 11.403 -43.403 1.00 51.00 287 PRO A N 1
ATOM 2348 C CA . PRO A 1 287 ? 14.764 11.486 -42.129 1.00 51.00 287 PRO A CA 1
ATOM 2349 C C . PRO A 1 287 ? 15.820 10.384 -42.089 1.00 51.00 287 PRO A C 1
ATOM 2351 O O . PRO A 1 287 ? 15.475 9.202 -42.237 1.00 51.00 287 PRO A O 1
ATOM 2354 N N . MET A 1 288 ? 17.082 10.783 -41.918 1.00 57.19 288 MET A N 1
ATOM 2355 C CA . MET A 1 288 ? 18.216 9.873 -41.805 1.00 57.19 288 MET A CA 1
ATOM 2356 C C . MET A 1 288 ? 17.892 8.771 -40.777 1.00 57.19 288 MET A C 1
ATOM 2358 O O . MET A 1 288 ? 17.279 9.063 -39.743 1.00 57.19 288 MET A O 1
ATOM 2362 N N . PRO A 1 289 ? 18.272 7.500 -41.022 1.00 61.19 289 PRO A N 1
ATOM 2363 C CA . PRO A 1 289 ? 17.985 6.383 -40.115 1.00 61.19 289 PRO A CA 1
ATOM 2364 C C . PRO A 1 289 ? 18.417 6.667 -38.672 1.00 61.19 289 PRO A C 1
ATOM 2366 O O . PRO A 1 289 ? 17.737 6.280 -37.727 1.00 61.19 289 PRO A O 1
ATOM 2369 N N . THR A 1 290 ? 19.504 7.421 -38.519 1.00 59.31 290 THR A N 1
ATOM 2370 C CA . THR A 1 290 ? 20.070 7.877 -37.253 1.00 59.31 290 THR A CA 1
ATOM 2371 C C . THR A 1 290 ? 19.136 8.834 -36.507 1.00 59.31 290 THR A C 1
ATOM 2373 O O . THR A 1 290 ? 18.867 8.616 -35.328 1.00 59.31 290 THR A O 1
ATOM 2376 N N . GLN A 1 291 ? 18.524 9.819 -37.164 1.00 64.31 291 GLN A N 1
ATOM 2377 C CA . GLN A 1 291 ? 17.607 10.759 -36.503 1.00 64.31 291 GLN A CA 1
ATOM 2378 C C . GLN A 1 291 ? 16.365 10.053 -35.929 1.00 64.31 291 GLN A C 1
ATOM 2380 O O . GLN A 1 291 ? 15.936 10.349 -34.814 1.00 64.31 291 GLN A O 1
ATOM 2385 N N . LYS A 1 292 ? 15.875 9.011 -36.618 1.00 72.62 292 LYS A N 1
ATOM 2386 C CA . LYS A 1 292 ? 14.812 8.128 -36.103 1.00 72.62 292 LYS A CA 1
ATOM 2387 C C . LYS A 1 292 ? 15.242 7.329 -34.864 1.00 72.62 292 LYS A C 1
ATOM 2389 O O . LYS A 1 292 ? 14.406 7.046 -34.006 1.00 72.62 292 LYS A O 1
ATOM 2394 N N . THR A 1 293 ? 16.522 6.965 -34.736 1.00 76.19 293 THR A N 1
ATOM 2395 C CA . THR A 1 293 ? 17.029 6.262 -33.538 1.00 76.19 293 THR A CA 1
ATOM 2396 C C . THR A 1 293 ? 17.113 7.173 -32.312 1.00 76.19 293 THR A C 1
ATOM 2398 O O . THR A 1 293 ? 16.738 6.743 -31.220 1.00 76.19 293 THR A O 1
ATOM 2401 N N . LEU A 1 294 ? 17.497 8.444 -32.488 1.00 79.06 294 LEU A N 1
ATOM 2402 C CA . LEU A 1 294 ? 17.505 9.438 -31.410 1.00 79.06 294 LEU A CA 1
ATOM 2403 C C . LEU A 1 294 ? 16.086 9.790 -30.945 1.00 79.06 294 LEU A C 1
ATOM 2405 O O . LEU A 1 294 ? 15.818 9.809 -29.744 1.00 79.06 294 LEU A O 1
ATOM 2409 N N . GLU A 1 295 ? 15.157 9.997 -31.881 1.00 81.88 295 GLU A N 1
ATOM 2410 C CA . GLU A 1 295 ? 13.738 10.200 -31.561 1.00 81.88 295 GLU A CA 1
ATOM 2411 C C . GLU A 1 295 ? 13.150 8.998 -30.807 1.00 81.88 295 GLU A C 1
ATOM 2413 O O . GLU A 1 295 ? 12.423 9.183 -29.831 1.00 81.88 295 GLU A O 1
ATOM 2418 N N . SER A 1 296 ? 13.520 7.766 -31.181 1.00 82.31 296 SER A N 1
ATOM 2419 C CA . SER A 1 296 ? 13.091 6.561 -30.460 1.00 82.31 296 SER A CA 1
ATOM 2420 C C . SER A 1 296 ? 13.635 6.498 -29.028 1.00 82.31 296 SER A C 1
ATOM 2422 O O . SER A 1 296 ? 12.910 6.078 -28.125 1.00 82.31 296 SER A O 1
ATOM 2424 N N . LEU A 1 297 ? 14.880 6.927 -28.795 1.00 85.06 297 LEU A N 1
ATOM 2425 C CA . LEU A 1 297 ? 15.460 7.004 -27.451 1.00 85.06 297 LEU A CA 1
ATOM 2426 C C . LEU A 1 297 ? 14.748 8.058 -26.590 1.00 85.06 297 LEU A C 1
ATOM 2428 O O . LEU A 1 297 ? 14.389 7.781 -25.446 1.00 85.06 297 LEU A O 1
ATOM 2432 N N . LEU A 1 298 ? 14.501 9.248 -27.145 1.00 85.81 298 LEU A N 1
ATOM 2433 C CA . LEU A 1 298 ? 13.761 10.309 -26.458 1.00 85.81 298 LEU A CA 1
ATOM 2434 C C . LEU A 1 298 ? 12.325 9.882 -26.135 1.00 85.81 298 LEU A C 1
ATOM 2436 O O . LEU A 1 298 ? 11.828 10.170 -25.043 1.00 85.81 298 LEU A O 1
ATOM 2440 N N . GLN A 1 299 ? 11.668 9.164 -27.048 1.00 88.25 299 GLN A N 1
ATOM 2441 C CA . GLN A 1 299 ? 10.327 8.630 -26.830 1.00 88.25 299 GLN A CA 1
ATOM 2442 C C . GLN A 1 299 ? 10.304 7.604 -25.689 1.00 88.25 299 GLN A C 1
ATOM 2444 O O . GLN A 1 299 ? 9.395 7.649 -24.861 1.00 88.25 299 GLN A O 1
ATOM 2449 N N . GLU A 1 300 ? 11.308 6.727 -25.604 1.00 87.06 300 GLU A N 1
ATOM 2450 C CA . GLU A 1 300 ? 11.426 5.744 -24.518 1.00 87.06 300 GLU A CA 1
ATOM 2451 C C . GLU A 1 300 ? 11.642 6.432 -23.158 1.00 87.06 300 GLU A C 1
ATOM 2453 O O . GLU A 1 300 ? 10.927 6.146 -22.198 1.00 87.06 300 GLU A O 1
ATOM 2458 N N . LEU A 1 301 ? 12.557 7.409 -23.086 1.00 89.00 301 LEU A N 1
ATOM 2459 C CA . LEU A 1 301 ? 12.799 8.203 -21.873 1.00 89.00 301 LEU A CA 1
ATOM 2460 C C . LEU A 1 301 ? 11.552 8.979 -21.431 1.00 89.00 301 LEU A C 1
ATOM 2462 O O . LEU A 1 301 ? 11.210 8.997 -20.247 1.00 89.00 301 LEU A O 1
ATOM 2466 N N . THR A 1 302 ? 10.840 9.580 -22.385 1.00 90.69 302 THR A N 1
ATOM 2467 C CA . THR A 1 302 ? 9.567 10.268 -22.124 1.00 90.69 302 THR A CA 1
ATOM 2468 C C . THR A 1 302 ? 8.507 9.288 -21.616 1.00 90.69 302 THR A C 1
ATOM 2470 O O . THR A 1 302 ? 7.746 9.619 -20.706 1.00 90.69 302 THR A O 1
ATOM 2473 N N . GLY A 1 303 ? 8.476 8.069 -22.165 1.00 88.06 303 GLY A N 1
ATOM 2474 C CA . GLY A 1 303 ? 7.617 6.982 -21.703 1.00 88.06 303 GLY A CA 1
ATOM 2475 C C . GLY A 1 303 ? 7.878 6.625 -20.242 1.00 88.06 303 GLY A C 1
ATOM 2476 O O . GLY A 1 303 ? 6.945 6.633 -19.441 1.00 88.06 303 GLY A O 1
ATOM 2477 N N . PHE A 1 304 ? 9.140 6.405 -19.864 1.00 89.50 304 PHE A N 1
ATOM 2478 C CA . PHE A 1 304 ? 9.504 6.119 -18.474 1.00 89.50 304 PHE A CA 1
ATOM 2479 C C . PHE A 1 304 ? 9.139 7.255 -17.524 1.00 89.50 304 PHE A C 1
ATOM 2481 O O . PHE A 1 304 ? 8.520 7.003 -16.491 1.00 89.50 304 PHE A O 1
ATOM 2488 N N . HIS A 1 305 ? 9.464 8.500 -17.881 1.00 89.62 305 HIS A N 1
ATOM 2489 C CA . HIS A 1 305 ? 9.117 9.656 -17.058 1.00 89.62 305 HIS A CA 1
ATOM 2490 C C . HIS A 1 305 ? 7.603 9.745 -16.831 1.00 89.62 305 HIS A C 1
ATOM 2492 O O . HIS A 1 305 ? 7.150 9.873 -15.694 1.00 89.62 305 HIS A O 1
ATOM 2498 N N . ARG A 1 306 ? 6.811 9.576 -17.897 1.00 88.56 306 ARG A N 1
ATOM 2499 C CA . ARG A 1 306 ? 5.350 9.564 -17.810 1.00 88.56 306 ARG A CA 1
ATOM 2500 C C . ARG A 1 306 ? 4.841 8.459 -16.886 1.00 88.56 306 ARG A C 1
ATOM 2502 O O . ARG A 1 306 ? 3.970 8.732 -16.066 1.00 88.56 306 ARG A O 1
ATOM 2509 N N . THR A 1 307 ? 5.363 7.239 -16.997 1.00 85.25 307 THR A N 1
ATOM 2510 C CA . THR A 1 307 ? 4.956 6.113 -16.142 1.00 85.25 307 THR A CA 1
ATOM 2511 C C . THR A 1 307 ? 5.276 6.369 -14.670 1.00 85.25 307 THR A C 1
ATOM 2513 O O . THR A 1 307 ? 4.420 6.140 -13.817 1.00 85.25 307 THR A O 1
ATOM 2516 N N . LEU A 1 308 ? 6.464 6.900 -14.361 1.00 87.06 308 LEU A N 1
ATOM 2517 C CA . LEU A 1 308 ? 6.850 7.261 -12.992 1.00 87.06 308 LEU A CA 1
ATOM 2518 C C . LEU A 1 308 ? 5.910 8.332 -12.416 1.00 87.06 308 LEU A C 1
ATOM 2520 O O . LEU A 1 308 ? 5.298 8.120 -11.368 1.00 87.06 308 LEU A O 1
ATOM 2524 N N . THR A 1 309 ? 5.679 9.416 -13.167 1.00 85.94 309 THR A N 1
ATOM 2525 C CA . THR A 1 309 ? 4.786 10.508 -12.745 1.00 85.94 309 THR A CA 1
ATOM 2526 C C . THR A 1 309 ? 3.338 10.045 -12.564 1.00 85.94 309 THR A C 1
ATOM 2528 O O . THR A 1 309 ? 2.692 10.426 -11.590 1.00 85.94 309 THR A O 1
ATOM 2531 N N . LEU A 1 310 ? 2.816 9.194 -13.457 1.00 83.38 310 LEU A N 1
ATOM 2532 C CA . LEU A 1 310 ? 1.448 8.664 -13.356 1.00 83.38 310 LEU A CA 1
ATOM 2533 C C . LEU A 1 310 ? 1.224 7.851 -12.077 1.00 83.38 310 LEU A C 1
ATOM 2535 O O . LEU A 1 310 ? 0.128 7.869 -11.518 1.00 83.38 310 LEU A O 1
ATOM 2539 N N . HIS A 1 311 ? 2.250 7.145 -11.608 1.00 79.19 311 HIS A N 1
ATOM 2540 C CA . HIS A 1 311 ? 2.178 6.348 -10.387 1.00 79.19 311 HIS A CA 1
ATOM 2541 C C . HIS A 1 311 ? 2.617 7.111 -9.132 1.00 79.19 311 HIS A C 1
ATOM 2543 O O . HIS A 1 311 ? 2.591 6.534 -8.043 1.00 79.19 311 HIS A O 1
ATOM 2549 N N . GLY A 1 312 ? 2.952 8.399 -9.249 1.00 73.00 312 GLY A N 1
ATOM 2550 C CA . GLY A 1 312 ? 3.366 9.236 -8.123 1.00 73.00 312 GLY A CA 1
ATOM 2551 C C . GLY A 1 312 ? 4.693 8.797 -7.502 1.00 73.00 312 GLY A C 1
ATOM 2552 O O . GLY A 1 312 ? 4.836 8.894 -6.281 1.00 73.00 312 GLY A O 1
ATOM 2553 N N . VAL A 1 313 ? 5.597 8.263 -8.334 1.00 74.00 313 VAL A N 1
ATOM 2554 C CA . VAL A 1 313 ? 7.012 8.020 -8.016 1.00 74.00 313 VAL A CA 1
ATOM 2555 C C . VAL A 1 313 ? 7.829 9.225 -8.453 1.00 74.00 313 VAL A C 1
ATOM 2557 O O . VAL A 1 313 ? 7.576 9.730 -9.570 1.00 74.00 313 VAL A O 1
#

InterPro domains:
  IPR002710 Dilute domain [PS51126] (167-313)
  IPR052072 Vascular development regulator domain-containing protein [PTHR16027] (30-313)

Sequence (313 aa):
VTELNRLRDENEKQQSLLSANLTKSPQSQNEIFLKHEIGRLSYENYELQEKHDRIAEQHRKLKKLYRDLNRRMKDAGVSDLVGTQVSTVVEQVPSNQPIVRKKERKFNGMFEFKKGDENIIVRHLIYDLKPQVAIKLLPGLPAYIIFMCVRHTDFINDEEKVRNLLTEFINSIKKLVRKRSDDIEVTVLWLSNTLRLLHNLKQYSGEKTFKEENTATQNEQSLHNFDLSEYRQVLSDMAIWIYTAVIRHMEEKLQQKAVPAILEHEAISGLSTGKRGRAASVIDTVPMPTQKTLESLLQELTGFHRTLTLHGV